Protein AF-A0A0G4EVK7-F1 (afdb_monomer)

pLDDT: mean 74.85, std 22.36, range [30.19, 96.62]

Mean predicted aligned error: 17.68 Å

Foldseek 3Di:
DDDDDDDDDDDDDDDDDDDDDDDDDDDDDDDDDDDDDDDDPPDPPPPQLLPDDPPDPVVNVVSNVVSVVVVVVVVVVVVVVVVVVVVVVVVVVVCVVLQWDPFFPPPDQWAWAQEQNDIDIAGLVLCVPPVRVPDPVSRCVRTRQQVADADPVRGRYDHHDVVVVVVVRVVSVVVVDPPPPDDPPDPPLVPDPVNVD

Nearest PDB structures (foldseek):
  7phi-assembly1_A  TM=7.485E-01  e=8.972E-03  Homo sapiens
  7phl-assembly1_A  TM=7.461E-01  e=1.092E-02  Homo sapiens
  8quc-assembly1_A  TM=6.974E-01  e=6.053E-03  Homo sapiens
  7phh-assembly1_C  TM=7.446E-01  e=1.023E-02  Homo sapiens
  3drz-assembly1_B  TM=7.229E-01  e=2.247E-02  Homo sapiens

Organism: Vitrella brassicaformis (strain CCMP3155) (NCBI:txid1169540)

Radius of gyration: 34.54 Å; Cα contacts (8 Å, |Δi|>4): 126; chains: 1; bounding box: 75×92×76 Å

Structure (mmCIF, N/CA/C/O backbone):
data_AF-A0A0G4EVK7-F1
#
_entry.id   AF-A0A0G4EVK7-F1
#
loop_
_atom_site.group_PDB
_atom_site.id
_atom_site.type_symbol
_atom_site.label_atom_id
_atom_site.label_alt_id
_atom_site.label_comp_id
_atom_site.label_asym_id
_atom_site.label_entity_id
_atom_site.label_seq_id
_atom_site.pdbx_PDB_ins_code
_atom_site.Cartn_x
_atom_site.Cartn_y
_atom_site.Cartn_z
_atom_site.occupancy
_atom_site.B_iso_or_equiv
_atom_site.auth_seq_id
_atom_site.auth_comp_id
_atom_site.auth_asym_id
_atom_site.auth_atom_id
_atom_site.pdbx_PDB_model_num
ATOM 1 N N . MET A 1 1 ? -27.168 -24.425 -23.948 1.00 38.72 1 MET A N 1
ATOM 2 C CA . MET A 1 1 ? -27.135 -25.840 -24.368 1.00 38.72 1 MET A CA 1
ATOM 3 C C . MET A 1 1 ? -25.715 -26.353 -24.177 1.00 38.72 1 MET A C 1
ATOM 5 O O . MET A 1 1 ? -24.851 -25.809 -24.840 1.00 38.72 1 MET A O 1
ATOM 9 N N . PHE A 1 2 ? -25.547 -27.329 -23.266 1.00 36.69 2 PHE A N 1
ATOM 10 C CA . PHE A 1 2 ? -24.441 -28.304 -23.097 1.00 36.69 2 PHE A CA 1
ATOM 11 C C . PHE A 1 2 ? -22.990 -27.759 -22.945 1.00 36.69 2 PHE A C 1
ATOM 13 O O . PHE A 1 2 ? -22.577 -26.884 -23.679 1.00 36.69 2 PHE A O 1
ATOM 20 N N . GLN A 1 3 ? -22.122 -28.220 -22.036 1.00 40.41 3 GLN A N 1
ATOM 21 C CA . GLN A 1 3 ? -22.137 -29.400 -21.167 1.00 40.41 3 GLN A CA 1
ATOM 22 C C . GLN A 1 3 ? -21.080 -29.245 -20.049 1.00 40.41 3 GLN A C 1
ATOM 24 O O . GLN A 1 3 ? -19.969 -28.785 -20.296 1.00 40.41 3 GLN A O 1
ATOM 29 N N . ARG A 1 4 ? -21.440 -29.661 -18.828 1.00 43.22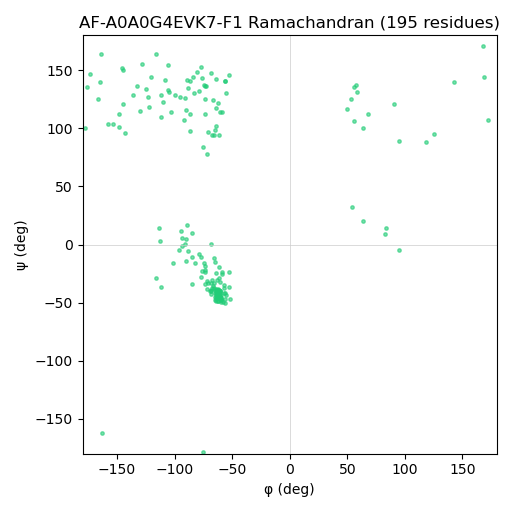 4 ARG A N 1
ATOM 30 C CA . ARG A 1 4 ? -20.545 -29.965 -17.696 1.00 43.22 4 ARG A CA 1
ATOM 31 C C . ARG A 1 4 ? -19.955 -31.375 -17.869 1.00 43.22 4 ARG A C 1
ATOM 33 O O . ARG A 1 4 ? -20.681 -32.257 -18.318 1.00 43.22 4 ARG A O 1
ATOM 40 N N . LEU A 1 5 ? -18.725 -31.605 -17.400 1.00 43.62 5 LEU A N 1
ATOM 41 C CA . LEU A 1 5 ? -18.161 -32.937 -17.102 1.00 43.62 5 LEU A CA 1
ATOM 42 C C . LEU A 1 5 ? -17.163 -32.789 -15.925 1.00 43.62 5 LEU A C 1
ATOM 44 O O . LEU A 1 5 ? -16.212 -32.025 -16.036 1.00 43.62 5 LEU A O 1
ATOM 48 N N . ALA A 1 6 ? -17.564 -33.146 -14.695 1.00 39.97 6 ALA A N 1
ATOM 49 C CA . ALA A 1 6 ? -17.240 -34.383 -13.945 1.00 39.97 6 ALA A CA 1
ATOM 50 C C . ALA A 1 6 ? -15.733 -34.535 -13.619 1.00 39.97 6 ALA A C 1
ATOM 52 O O . ALA A 1 6 ? -14.921 -34.743 -14.508 1.00 39.97 6 ALA A O 1
ATOM 53 N N . MET A 1 7 ? -15.303 -34.221 -12.388 1.00 41.12 7 MET A N 1
ATOM 54 C CA . MET A 1 7 ? -15.068 -35.152 -11.261 1.00 41.12 7 MET A CA 1
ATOM 55 C C . MET A 1 7 ? -14.211 -36.387 -11.584 1.00 41.12 7 MET A C 1
ATOM 57 O O . MET A 1 7 ? -14.678 -37.304 -12.251 1.00 41.12 7 MET A O 1
ATOM 61 N N . MET A 1 8 ? -13.039 -36.483 -10.940 1.00 36.75 8 MET A N 1
ATOM 62 C CA . MET A 1 8 ? -12.494 -37.772 -10.507 1.00 36.75 8 MET A CA 1
ATOM 63 C C . MET A 1 8 ? -11.664 -37.619 -9.223 1.00 36.75 8 MET A C 1
ATOM 65 O O . MET A 1 8 ? -10.612 -36.989 -9.192 1.00 36.75 8 MET A O 1
ATOM 69 N N . VAL A 1 9 ? -12.209 -38.196 -8.153 1.00 37.00 9 VAL A N 1
ATOM 70 C CA . VAL A 1 9 ? -11.566 -38.498 -6.872 1.00 37.00 9 VAL A CA 1
ATOM 71 C C . VAL A 1 9 ? -10.686 -39.734 -7.054 1.00 37.00 9 VAL A C 1
ATOM 73 O O . VAL A 1 9 ? -11.083 -40.683 -7.730 1.00 37.00 9 VAL A O 1
ATOM 76 N N . SER A 1 10 ? -9.528 -39.779 -6.399 1.00 33.94 10 SER A N 1
ATOM 77 C CA . SER A 1 10 ? -8.868 -41.043 -6.061 1.00 33.94 10 SER A CA 1
ATOM 78 C C . SER A 1 10 ? -8.167 -40.926 -4.714 1.00 33.94 10 SER A C 1
ATOM 80 O O . SER A 1 10 ? -7.309 -40.075 -4.504 1.00 33.94 10 SER A O 1
ATOM 82 N N . ALA A 1 11 ? -8.589 -41.797 -3.802 1.00 36.47 11 ALA A N 1
ATOM 83 C CA . ALA A 1 11 ? -7.978 -42.084 -2.517 1.00 36.47 11 ALA A CA 1
ATOM 84 C C . ALA A 1 11 ? -7.263 -43.443 -2.598 1.00 36.47 11 ALA A C 1
ATOM 86 O O . ALA A 1 11 ? -7.707 -44.303 -3.357 1.00 36.47 11 ALA A O 1
ATOM 87 N N . SER A 1 12 ? -6.236 -43.650 -1.762 1.00 32.34 12 SER A N 1
ATOM 88 C CA . SER A 1 12 ? -5.942 -44.895 -1.012 1.00 32.34 12 SER A CA 1
ATOM 89 C C . SER A 1 12 ? -4.444 -45.215 -0.905 1.00 32.34 12 SER A C 1
ATOM 91 O O . SER A 1 12 ? -3.697 -45.118 -1.872 1.00 32.34 12 SER A O 1
ATOM 93 N N . GLY A 1 13 ? -4.056 -45.681 0.289 1.00 31.80 13 GLY A N 1
ATOM 94 C CA . GLY A 1 13 ? -2.759 -46.272 0.639 1.00 31.80 13 GLY A CA 1
ATOM 95 C C . GLY A 1 13 ? -2.135 -45.537 1.831 1.00 31.80 13 GLY A C 1
ATOM 96 O O . GLY A 1 13 ? -1.542 -44.489 1.654 1.00 31.80 13 GLY A O 1
ATOM 97 N N . GLY A 1 14 ? -2.251 -45.937 3.100 1.00 35.06 14 GLY A N 1
ATOM 98 C CA . GLY A 1 14 ? -2.472 -47.261 3.665 1.00 35.06 14 GLY A CA 1
ATOM 99 C C . GLY A 1 14 ? -1.136 -47.902 4.046 1.00 35.06 14 GLY A C 1
ATOM 100 O O . GLY A 1 14 ? -0.578 -48.632 3.242 1.00 35.06 14 GLY A O 1
ATOM 101 N N . SER A 1 15 ? -0.638 -47.684 5.272 1.00 39.03 15 SER A N 1
ATOM 102 C CA . SER A 1 15 ? 0.229 -48.677 5.926 1.00 39.03 15 SER A CA 1
ATOM 103 C C . SER A 1 15 ? 0.257 -48.526 7.449 1.00 39.03 15 SER A C 1
ATOM 105 O O . SER A 1 15 ? 0.888 -47.641 8.021 1.00 39.03 15 SER A O 1
ATOM 107 N N . ARG A 1 16 ? -0.472 -49.436 8.104 1.00 41.84 16 ARG A N 1
ATOM 108 C CA . ARG A 1 16 ? -0.364 -49.782 9.525 1.00 41.84 16 ARG A CA 1
ATOM 109 C C . ARG A 1 16 ? 0.919 -50.587 9.740 1.00 41.84 16 ARG A C 1
ATOM 111 O O . ARG A 1 16 ? 1.110 -51.591 9.057 1.00 41.84 16 ARG A O 1
ATOM 118 N N . ARG A 1 17 ? 1.679 -50.299 10.801 1.00 40.88 17 ARG A N 1
ATOM 119 C CA . ARG A 1 17 ? 2.561 -51.302 11.423 1.00 40.88 17 ARG A CA 1
ATOM 120 C C . ARG A 1 17 ? 2.357 -51.369 12.940 1.00 40.88 17 ARG A C 1
ATOM 122 O O . ARG A 1 17 ? 2.587 -50.413 13.668 1.00 40.88 17 ARG A O 1
ATOM 129 N N . ARG A 1 18 ? 1.863 -52.539 13.356 1.00 35.47 18 ARG A N 1
ATOM 130 C CA . ARG A 1 18 ? 1.752 -53.103 14.716 1.00 35.47 18 ARG A CA 1
ATOM 131 C C . ARG A 1 18 ? 3.160 -53.532 15.197 1.00 35.47 18 ARG A C 1
ATOM 133 O O . ARG A 1 18 ? 3.938 -53.977 14.364 1.00 35.47 18 ARG A O 1
ATOM 140 N N . ARG A 1 19 ? 3.563 -53.249 16.446 1.00 37.72 19 ARG A N 1
ATOM 141 C CA . ARG A 1 19 ? 3.436 -54.039 17.707 1.00 37.72 19 ARG A CA 1
ATOM 142 C C . ARG A 1 19 ? 4.626 -54.975 18.000 1.00 37.72 19 ARG A C 1
ATOM 144 O O . ARG A 1 19 ? 4.810 -55.927 17.258 1.00 37.72 19 ARG A O 1
ATOM 151 N N . SER A 1 20 ? 5.264 -54.759 19.160 1.00 34.19 20 SER A N 1
ATOM 152 C CA . SER A 1 20 ? 5.786 -55.747 20.149 1.00 34.19 20 SER A CA 1
ATOM 153 C C . SER A 1 20 ? 6.603 -54.955 21.195 1.00 34.19 20 SER A C 1
ATOM 155 O O . SER A 1 20 ? 7.547 -54.287 20.795 1.00 34.19 20 SER A O 1
ATOM 157 N N . SER A 1 21 ? 6.203 -54.711 22.451 1.00 36.78 21 SER A N 1
ATOM 158 C CA . SER A 1 21 ? 5.954 -55.575 23.628 1.00 36.78 21 SER A CA 1
ATOM 159 C C . SER A 1 21 ? 7.126 -56.464 24.057 1.00 36.78 21 SER A C 1
ATOM 161 O O . SER A 1 21 ? 7.367 -57.463 23.393 1.00 36.78 21 SER A O 1
ATOM 163 N N . ASP A 1 22 ? 7.768 -56.099 25.175 1.00 34.62 22 ASP A N 1
ATOM 164 C CA . ASP A 1 22 ? 8.290 -56.936 26.283 1.00 34.62 22 ASP A CA 1
ATOM 165 C C . ASP A 1 22 ? 9.194 -56.040 27.167 1.00 34.62 22 ASP A C 1
ATOM 167 O O . ASP A 1 22 ? 9.867 -55.168 26.634 1.00 34.62 22 ASP A O 1
ATOM 171 N N . ARG A 1 23 ? 9.309 -56.124 28.499 1.00 38.97 23 ARG A N 1
ATOM 172 C CA . ARG A 1 23 ? 8.618 -56.819 29.598 1.00 38.97 23 ARG A CA 1
ATOM 173 C C . ARG A 1 23 ? 9.235 -56.287 30.913 1.00 38.97 23 ARG A C 1
ATOM 175 O O . ARG A 1 23 ? 10.436 -56.073 30.937 1.00 38.97 23 ARG A O 1
ATOM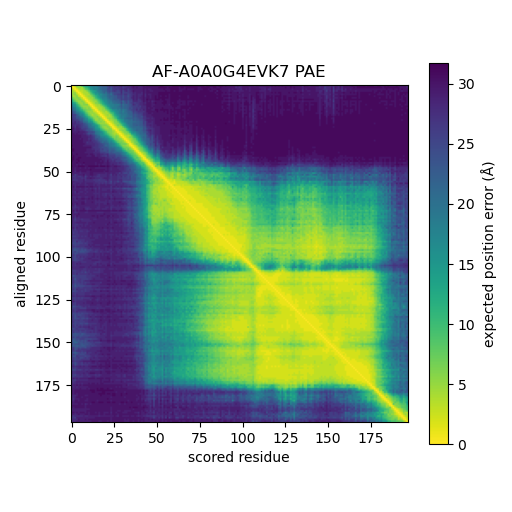 182 N N . GLN A 1 24 ? 8.405 -56.197 31.964 1.00 38.66 24 GLN A N 1
ATOM 183 C CA . GLN A 1 24 ? 8.677 -56.471 33.402 1.00 38.66 24 GLN A CA 1
ATOM 184 C C . GLN A 1 24 ? 9.808 -55.709 34.143 1.00 38.66 24 GLN A C 1
ATOM 186 O O . GLN A 1 24 ? 10.919 -55.607 33.660 1.00 38.66 24 GLN A O 1
ATOM 191 N N . GLY A 1 25 ? 9.640 -55.229 35.381 1.00 30.19 25 GLY A N 1
ATOM 192 C CA . GLY A 1 25 ? 8.570 -55.393 36.374 1.00 30.19 25 GLY A CA 1
ATOM 193 C C . GLY A 1 25 ? 8.998 -54.873 37.767 1.00 30.19 25 GLY A C 1
ATOM 194 O O . GLY A 1 25 ? 10.172 -54.588 37.979 1.00 30.19 25 GLY A O 1
ATOM 195 N N . GLY A 1 26 ? 8.030 -54.796 38.697 1.00 31.06 26 GLY A N 1
ATOM 196 C CA . GLY A 1 26 ? 8.191 -54.555 40.150 1.00 31.06 26 GLY A CA 1
ATOM 197 C C . GLY A 1 26 ? 7.507 -53.262 40.634 1.00 31.06 26 GLY A C 1
ATOM 198 O O . GLY A 1 26 ? 8.067 -52.193 40.446 1.00 31.06 26 GLY A O 1
ATOM 199 N N . SER A 1 27 ? 6.220 -53.256 41.032 1.00 33.25 27 SER A N 1
ATOM 200 C CA . SER A 1 27 ? 5.655 -53.530 42.387 1.00 33.25 27 SER A CA 1
ATOM 201 C C . SER A 1 27 ? 6.294 -52.660 43.492 1.00 33.25 27 SER A C 1
ATOM 203 O O . SER A 1 27 ? 7.503 -52.711 43.644 1.00 33.25 27 SER A O 1
ATOM 205 N N . ALA A 1 28 ? 5.598 -51.884 44.338 1.00 43.66 28 ALA A N 1
ATOM 206 C CA . ALA A 1 28 ? 4.248 -52.012 44.911 1.00 43.66 28 ALA A CA 1
ATOM 207 C C . ALA A 1 28 ? 3.746 -50.634 45.493 1.00 43.66 28 ALA A C 1
ATOM 209 O O . ALA A 1 28 ? 4.267 -49.612 45.054 1.00 43.66 28 ALA A O 1
ATOM 210 N N . PRO A 1 29 ? 2.720 -50.524 46.380 1.00 43.22 29 PRO A N 1
ATOM 211 C CA . PRO A 1 29 ? 1.551 -49.660 46.165 1.00 43.22 29 PRO A CA 1
ATOM 212 C C . PRO A 1 29 ? 1.388 -48.506 47.182 1.00 43.22 29 PRO A C 1
ATOM 214 O O . PRO A 1 29 ? 1.922 -48.534 48.286 1.00 43.22 29 PRO A O 1
ATOM 217 N N . GLY A 1 30 ? 0.557 -47.519 46.848 1.00 31.14 30 GLY A N 1
ATOM 218 C CA . GLY A 1 30 ? 0.097 -46.495 47.788 1.00 31.14 30 GLY A CA 1
ATOM 219 C C . GLY A 1 30 ? -1.254 -45.947 47.348 1.00 31.14 30 GLY A C 1
ATOM 220 O O . GLY A 1 30 ? -1.337 -45.205 46.376 1.00 31.14 30 GLY A O 1
ATOM 221 N N . ALA A 1 31 ? -2.312 -46.382 48.027 1.00 36.75 31 ALA A N 1
ATOM 222 C CA . ALA A 1 31 ? -3.690 -45.967 47.808 1.00 36.75 31 ALA A CA 1
ATOM 223 C C . ALA A 1 31 ? -4.032 -44.716 48.634 1.00 36.75 31 ALA A C 1
ATOM 225 O O . ALA A 1 31 ? -3.740 -44.692 49.825 1.00 36.75 31 ALA A O 1
ATOM 226 N N . ALA A 1 32 ? -4.694 -43.737 48.010 1.00 36.19 32 ALA A N 1
ATOM 227 C CA . ALA A 1 32 ? -5.659 -42.785 48.591 1.00 36.19 32 ALA A CA 1
ATOM 228 C C . ALA A 1 32 ? -6.168 -41.908 47.423 1.00 36.19 32 ALA A C 1
ATOM 230 O O . ALA A 1 32 ? -5.385 -41.203 46.801 1.00 36.19 32 ALA A O 1
ATOM 231 N N . ALA A 1 33 ? -7.347 -42.164 46.854 1.00 34.62 33 ALA A N 1
ATOM 232 C CA . ALA A 1 33 ? -8.664 -41.698 47.304 1.00 34.62 33 ALA A CA 1
ATOM 233 C C . ALA A 1 33 ? -8.877 -40.171 47.172 1.00 34.62 33 ALA A C 1
ATOM 235 O O . ALA A 1 33 ? -8.295 -39.412 47.935 1.00 34.62 33 ALA A O 1
ATOM 236 N N . SER A 1 34 ? -9.800 -39.811 46.255 1.00 35.53 34 SER A N 1
ATOM 237 C CA . SER A 1 34 ? -10.756 -38.671 46.267 1.00 35.53 34 SER A CA 1
ATOM 238 C C . SER A 1 34 ? -10.186 -37.239 46.369 1.00 35.53 34 SER A C 1
ATOM 240 O O . SER A 1 34 ? -9.397 -36.949 47.250 1.00 35.53 34 SER A O 1
ATOM 242 N N . SER A 1 35 ? -10.560 -36.248 45.553 1.00 43.94 35 SER A N 1
ATOM 243 C CA . SER A 1 35 ? -11.900 -35.863 45.081 1.00 43.94 35 SER A CA 1
ATOM 244 C C . SER A 1 35 ? -11.800 -34.916 43.865 1.00 43.94 35 SER A C 1
ATOM 246 O O . SER A 1 35 ? -10.735 -34.339 43.643 1.00 43.94 35 SER A O 1
ATOM 248 N N . PRO A 1 36 ? -12.892 -34.721 43.101 1.00 48.47 36 PRO A N 1
ATOM 249 C CA . PRO A 1 36 ? -13.006 -33.696 42.071 1.00 48.47 36 PRO A CA 1
ATOM 250 C C . PRO A 1 36 ? -13.490 -32.395 42.716 1.00 48.47 36 PRO A C 1
ATOM 252 O O . PRO A 1 36 ? -14.627 -32.341 43.183 1.00 48.47 36 PRO A O 1
ATOM 255 N N . ASP A 1 37 ? -12.644 -31.366 42.762 1.00 34.72 37 ASP A N 1
ATOM 256 C CA . ASP A 1 37 ? -13.097 -30.059 43.228 1.00 34.72 37 ASP A CA 1
ATOM 257 C C . ASP A 1 37 ? -13.603 -29.221 42.057 1.00 34.72 37 ASP A C 1
ATOM 259 O O . ASP A 1 37 ? -12.958 -29.072 41.016 1.00 34.72 37 ASP A O 1
ATOM 263 N N . SER A 1 38 ? -14.827 -28.759 42.245 1.00 46.09 38 SER A N 1
ATOM 264 C CA . SER A 1 38 ? -15.613 -27.965 41.320 1.00 46.09 38 SER A CA 1
ATOM 265 C C . SER A 1 38 ? -15.554 -26.543 41.840 1.00 46.09 38 SER A C 1
ATOM 267 O O . SER A 1 38 ? -16.068 -26.294 42.920 1.00 46.09 38 SER A O 1
ATOM 269 N N . SER A 1 39 ? -14.939 -25.619 41.111 1.00 43.31 39 SER A N 1
ATOM 270 C CA . SER A 1 39 ? -15.005 -24.171 41.360 1.00 43.31 39 SER A CA 1
ATOM 271 C C . SER A 1 39 ? -14.234 -23.489 40.235 1.00 43.31 39 SER A C 1
ATOM 273 O O . SER A 1 39 ? -13.160 -23.938 39.863 1.00 43.31 39 SER A O 1
ATOM 275 N N . GLU A 1 40 ? -14.671 -22.419 39.606 1.00 38.88 40 GLU A N 1
ATOM 276 C CA . GLU A 1 40 ? -15.876 -21.619 39.722 1.00 38.88 40 GLU A CA 1
ATOM 277 C C . GLU A 1 40 ? -15.817 -20.769 38.450 1.00 38.88 40 GLU A C 1
ATOM 279 O O . GLU A 1 40 ? -14.791 -20.151 38.154 1.00 38.88 40 GLU A O 1
ATOM 284 N N . SER A 1 41 ? -16.864 -20.800 37.630 1.00 44.06 41 SER A N 1
ATOM 285 C CA . SER A 1 41 ? -17.009 -19.810 36.569 1.00 44.06 41 SER A CA 1
ATOM 286 C C . SER A 1 41 ? -17.248 -18.479 37.268 1.00 44.06 41 SER A C 1
ATOM 288 O O . SER A 1 41 ? -18.387 -18.181 37.621 1.00 44.06 41 SER A O 1
ATOM 290 N N . VAL A 1 42 ? -16.185 -17.705 37.490 1.00 40.56 42 VAL A N 1
ATOM 291 C CA . VAL A 1 42 ? -16.282 -16.311 37.924 1.00 40.56 42 VAL A CA 1
ATOM 292 C C . VAL A 1 42 ? -17.019 -15.566 36.817 1.00 40.56 42 VAL A C 1
ATOM 294 O O . VAL A 1 42 ? -16.441 -15.162 35.809 1.00 40.56 42 VAL A O 1
ATOM 297 N N . ALA A 1 43 ? -18.336 -15.455 36.976 1.00 50.06 43 ALA A N 1
ATOM 298 C CA . ALA A 1 43 ? -19.120 -14.485 36.242 1.00 50.06 43 ALA A CA 1
ATOM 299 C C . ALA A 1 43 ? -18.508 -13.105 36.527 1.00 50.06 43 ALA A C 1
ATOM 301 O O . ALA A 1 43 ? -18.119 -12.848 37.672 1.00 50.06 43 ALA A O 1
ATOM 302 N N . PRO A 1 44 ? -18.407 -12.203 35.540 1.00 40.91 44 PRO A N 1
ATOM 303 C CA . PRO A 1 44 ? -18.046 -10.830 35.830 1.00 40.91 44 PRO A CA 1
ATOM 304 C C . PRO A 1 44 ? -19.176 -10.240 36.678 1.00 40.91 44 PRO A C 1
ATOM 306 O O . PRO A 1 44 ? -20.229 -9.871 36.162 1.00 40.91 44 PRO A O 1
ATOM 309 N N . CYS A 1 45 ? -18.989 -10.197 37.996 1.00 44.59 45 CYS A N 1
ATOM 310 C CA . CYS A 1 45 ? -19.807 -9.383 38.880 1.00 44.59 45 CYS A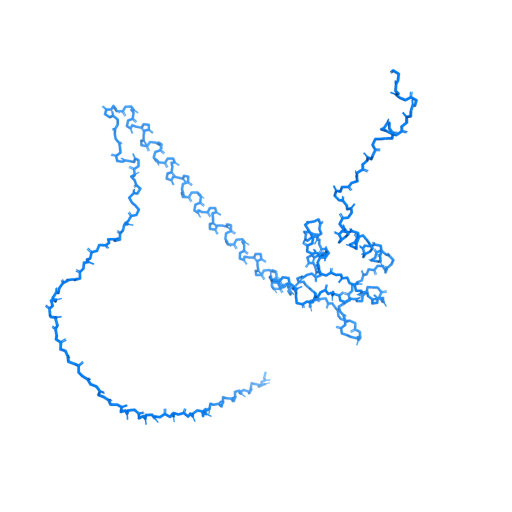 CA 1
ATOM 311 C C . CYS A 1 45 ? -19.412 -7.927 38.638 1.00 44.59 45 CYS A C 1
ATOM 313 O O . CYS A 1 45 ? -18.647 -7.352 39.408 1.00 44.59 45 CYS A O 1
ATOM 315 N N . GLU A 1 46 ? -19.892 -7.335 37.545 1.00 53.56 46 GLU A N 1
ATOM 316 C CA . GLU A 1 46 ? -19.978 -5.882 37.480 1.00 53.56 46 GLU A CA 1
ATOM 317 C C . GLU A 1 46 ? -21.153 -5.477 38.379 1.00 53.56 46 GLU A C 1
ATOM 319 O O . GLU A 1 46 ? -22.294 -5.835 38.072 1.00 53.56 46 GLU A O 1
ATOM 324 N N . PRO A 1 47 ? -20.924 -4.804 39.521 1.00 55.09 47 PRO A N 1
ATOM 325 C CA . PRO A 1 47 ? -22.027 -4.298 40.322 1.00 55.09 47 PRO A CA 1
ATOM 326 C C . PRO A 1 47 ? -22.821 -3.305 39.466 1.00 55.09 47 PRO A C 1
ATOM 328 O O . PRO A 1 47 ? -22.306 -2.260 39.068 1.00 55.09 47 PRO A O 1
ATOM 331 N N . GLN A 1 48 ? -24.071 -3.648 39.148 1.00 64.75 48 GLN A N 1
ATOM 332 C CA . GLN A 1 48 ? -24.975 -2.758 38.429 1.00 64.75 48 GLN A CA 1
ATOM 333 C C . GLN A 1 48 ? -25.226 -1.538 39.316 1.00 64.75 48 GLN A C 1
ATOM 335 O O . GLN A 1 48 ? -25.790 -1.662 40.400 1.00 64.75 48 GLN A O 1
ATOM 340 N N . LEU A 1 49 ? -24.825 -0.351 38.858 1.00 63.31 49 LEU A N 1
ATOM 341 C CA . LEU A 1 49 ? -25.009 0.915 39.585 1.00 63.31 49 LEU A CA 1
ATOM 342 C C . LEU A 1 49 ? -26.467 1.146 40.019 1.00 63.31 49 LEU A C 1
ATOM 344 O O . LEU A 1 49 ? -26.716 1.820 41.011 1.00 63.31 49 LEU A O 1
ATOM 348 N N . GLN A 1 50 ? -27.411 0.513 39.318 1.00 65.81 50 GLN A N 1
ATOM 349 C CA . GLN A 1 50 ? -28.840 0.498 39.622 1.00 65.81 50 GLN A CA 1
ATOM 350 C C . GLN A 1 50 ? -29.194 -0.127 40.988 1.00 65.81 50 GLN A C 1
ATOM 352 O O . GLN A 1 50 ? -30.290 0.110 41.487 1.00 65.81 50 GLN A O 1
ATOM 357 N N . SER A 1 51 ? -28.311 -0.937 41.589 1.00 74.38 51 SER A N 1
ATOM 358 C CA . SER A 1 51 ? -28.544 -1.581 42.892 1.00 74.38 51 SER A CA 1
ATOM 359 C C . SER A 1 51 ? -27.947 -0.819 44.076 1.00 74.38 51 SER A C 1
ATOM 361 O O . SER A 1 51 ? -28.086 -1.262 45.216 1.00 74.38 51 SER A O 1
ATOM 363 N N . LEU A 1 52 ? -27.220 0.270 43.825 1.00 78.50 52 LEU A N 1
ATOM 364 C CA . LEU A 1 52 ? -26.612 1.090 44.866 1.00 78.50 52 LEU A CA 1
ATOM 365 C C . LEU A 1 52 ? -27.609 2.175 45.296 1.00 78.50 52 LEU A C 1
ATOM 367 O O . LEU A 1 52 ? -28.323 2.726 44.466 1.00 78.50 52 LEU A O 1
ATOM 371 N N . THR A 1 53 ? -27.652 2.477 46.594 1.00 79.94 53 THR A N 1
ATOM 372 C CA . THR A 1 53 ? -28.476 3.557 47.162 1.00 79.94 53 THR A CA 1
ATOM 373 C C . THR A 1 53 ? -27.620 4.379 48.119 1.00 79.94 53 THR A C 1
ATOM 375 O O . THR A 1 53 ? -26.892 3.800 48.930 1.00 79.94 53 THR A O 1
ATOM 378 N N . CYS A 1 54 ? -27.705 5.704 48.081 1.00 80.31 54 CYS A N 1
ATOM 379 C CA . CYS A 1 54 ? -27.037 6.591 49.032 1.00 80.31 54 CYS A CA 1
ATOM 380 C C . CYS A 1 54 ? -27.887 6.877 50.285 1.00 80.31 54 CYS A C 1
ATOM 382 O O . CYS A 1 54 ? -27.394 7.500 51.226 1.00 80.31 54 CYS A O 1
ATOM 384 N N . GLY A 1 55 ? -29.141 6.404 50.318 1.00 78.19 55 GLY A N 1
ATOM 385 C CA . GLY A 1 55 ? -30.058 6.564 51.452 1.00 78.19 55 GLY A CA 1
ATOM 386 C C . GLY A 1 55 ? -30.795 7.908 51.483 1.00 78.19 55 GLY A C 1
ATOM 387 O O . GLY A 1 55 ? -31.468 8.209 52.467 1.00 78.19 55 GLY A O 1
ATOM 388 N N . SER A 1 56 ? -30.680 8.707 50.419 1.00 84.06 56 SER A N 1
ATOM 389 C CA . SER A 1 56 ? -31.406 9.959 50.192 1.00 84.06 56 SER A CA 1
ATOM 390 C C . SER A 1 56 ? -32.130 9.878 48.848 1.00 84.06 56 SER A C 1
ATOM 392 O O . SER A 1 56 ? -31.522 9.496 47.853 1.00 84.06 56 SER A O 1
ATOM 394 N N . GLU A 1 57 ? -33.408 10.267 48.815 1.00 86.12 57 GLU A N 1
ATOM 395 C CA . GLU A 1 57 ? -34.256 10.189 47.615 1.00 86.12 57 GLU A CA 1
ATOM 396 C C . GLU A 1 57 ? -33.658 10.950 46.420 1.00 86.12 57 GLU A C 1
ATOM 398 O O . GLU A 1 57 ? -33.484 10.365 45.352 1.00 86.12 57 GLU A O 1
ATOM 403 N N . GLU A 1 58 ? -33.253 12.214 46.599 1.00 86.75 58 GLU A N 1
ATOM 404 C CA . GLU A 1 58 ? -32.567 12.981 45.551 1.00 86.75 58 GLU A CA 1
ATOM 405 C C . GLU A 1 58 ? -31.290 12.298 45.039 1.00 86.75 58 GLU A C 1
ATOM 407 O O . GLU A 1 58 ? -31.025 12.300 43.837 1.00 86.75 58 GLU A O 1
ATOM 412 N N . GLY A 1 59 ? -30.480 11.720 45.928 1.00 82.94 59 GLY A N 1
ATOM 413 C CA . GLY A 1 59 ? -29.227 11.083 45.526 1.00 82.94 59 GLY A CA 1
ATOM 414 C C . GLY A 1 59 ? -29.439 9.744 44.811 1.00 82.94 59 GLY A C 1
ATOM 415 O O . GLY A 1 59 ? -28.712 9.443 43.864 1.00 82.94 59 GLY A O 1
ATOM 416 N N . ASP A 1 60 ? -30.462 8.982 45.200 1.00 87.06 60 ASP A N 1
ATOM 417 C CA . ASP A 1 60 ? -30.853 7.733 44.539 1.00 87.06 60 ASP A CA 1
ATOM 418 C C . ASP A 1 60 ? -31.423 7.995 43.131 1.00 87.06 60 ASP A C 1
ATOM 420 O O . ASP A 1 60 ? -31.184 7.213 42.207 1.00 87.06 60 ASP A O 1
ATOM 424 N N . LEU A 1 61 ? -32.114 9.126 42.928 1.00 86.44 61 LEU A N 1
ATOM 425 C CA . LEU A 1 61 ? -32.573 9.567 41.605 1.00 86.44 61 LEU A CA 1
ATOM 426 C C . LEU A 1 61 ? -31.402 9.881 40.664 1.00 86.44 61 LEU A C 1
ATOM 428 O O . LEU A 1 61 ? -31.373 9.376 39.541 1.00 86.44 61 LEU A O 1
ATOM 432 N N . VAL A 1 62 ? -30.417 10.655 41.129 1.00 88.56 62 VAL A N 1
ATOM 433 C CA . VAL A 1 62 ? -29.216 10.987 40.338 1.00 88.56 62 VAL A CA 1
ATOM 434 C C . VAL A 1 62 ? -28.405 9.732 40.016 1.00 88.56 62 VAL A C 1
ATOM 436 O O . VAL A 1 62 ? -27.908 9.575 38.903 1.00 88.56 62 VAL A O 1
ATOM 439 N N . LEU A 1 63 ? -28.292 8.803 40.967 1.00 88.06 63 LEU A N 1
ATOM 440 C CA . LEU A 1 63 ? -27.586 7.540 40.768 1.00 88.06 63 LEU A CA 1
ATOM 441 C C . LEU A 1 63 ? -28.275 6.652 39.723 1.00 88.06 63 LEU A C 1
ATOM 443 O O . LEU A 1 63 ? -27.603 6.053 38.883 1.00 88.06 63 LEU A O 1
ATOM 447 N N . LYS A 1 64 ? -29.611 6.618 39.725 1.00 87.25 64 LYS A N 1
ATOM 448 C CA . LYS A 1 64 ? -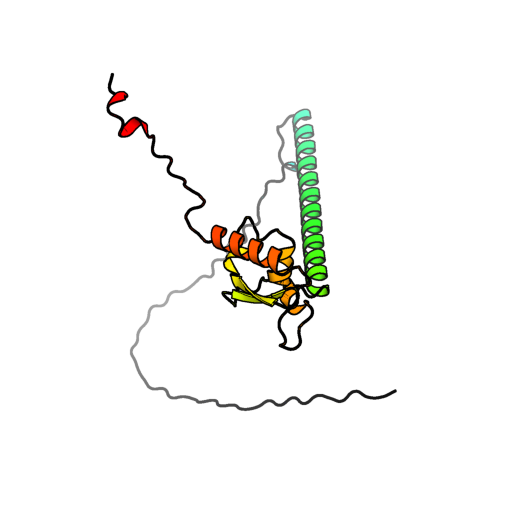30.406 5.919 38.709 1.00 87.25 64 LYS A CA 1
ATOM 449 C C . LYS A 1 64 ? -30.247 6.543 37.321 1.00 87.25 64 LYS A C 1
ATOM 451 O O . LYS A 1 64 ? -30.123 5.809 36.343 1.00 87.25 64 LYS A O 1
ATOM 456 N N . GLU A 1 65 ? -30.229 7.871 37.229 1.00 89.25 65 GLU A N 1
ATOM 457 C CA . GLU A 1 65 ? -29.990 8.592 35.973 1.00 89.25 65 GLU A CA 1
ATOM 458 C C . GLU A 1 65 ? -28.575 8.331 35.434 1.00 89.25 65 GLU A C 1
ATOM 460 O O . GLU A 1 65 ? -28.409 7.994 34.262 1.00 89.25 65 GLU A O 1
ATOM 465 N N . ALA A 1 66 ? -27.558 8.390 36.298 1.00 90.06 66 ALA A N 1
ATOM 466 C CA . ALA A 1 66 ? -26.178 8.085 35.933 1.00 90.06 66 ALA A CA 1
ATOM 467 C C . ALA A 1 66 ? -26.006 6.627 35.473 1.00 90.06 66 ALA A C 1
ATOM 469 O O . ALA A 1 66 ? -25.303 6.372 34.495 1.00 90.06 66 ALA A O 1
ATOM 470 N N . ALA A 1 67 ? -26.670 5.678 36.142 1.00 88.81 67 ALA A N 1
ATOM 471 C CA . ALA A 1 67 ? -26.675 4.277 35.734 1.00 88.81 67 ALA A CA 1
ATOM 472 C C . ALA A 1 67 ? -27.295 4.098 34.338 1.00 88.81 67 ALA A C 1
ATOM 474 O O . ALA A 1 67 ? -26.685 3.452 33.490 1.00 88.81 67 ALA A O 1
ATOM 475 N N . GLY A 1 68 ? -28.443 4.735 34.076 1.00 90.31 68 GLY A N 1
ATOM 476 C CA . GLY A 1 68 ? -29.077 4.724 32.754 1.00 90.31 68 GLY A CA 1
ATOM 477 C C . GLY A 1 68 ? -28.181 5.320 31.666 1.00 90.31 68 GLY A C 1
ATOM 478 O O . GLY A 1 68 ? -28.005 4.717 30.616 1.00 90.31 68 GLY A O 1
ATOM 479 N N . CYS A 1 69 ? -27.521 6.444 31.952 1.00 91.19 69 CYS A N 1
ATOM 480 C CA . CYS A 1 69 ? -26.589 7.080 31.020 1.00 91.19 69 CYS A CA 1
ATOM 481 C C . CYS A 1 69 ? -25.381 6.183 30.674 1.00 91.19 69 CYS A C 1
ATOM 483 O O . CYS A 1 69 ? -24.947 6.131 29.522 1.00 91.19 69 CYS A O 1
ATOM 485 N N . ILE A 1 70 ? -24.839 5.445 31.650 1.00 93.88 70 ILE A N 1
ATOM 486 C CA . ILE A 1 70 ? -23.739 4.493 31.418 1.00 93.88 70 ILE A CA 1
ATOM 487 C C . ILE A 1 70 ? -24.208 3.296 30.587 1.00 93.88 70 ILE A C 1
ATOM 489 O O . ILE A 1 70 ? -23.469 2.840 29.709 1.00 93.88 70 ILE A O 1
ATOM 493 N N . ASP A 1 71 ? -25.416 2.796 30.842 1.00 93.06 71 ASP A N 1
ATOM 494 C CA . ASP A 1 71 ? -26.010 1.718 30.052 1.00 93.06 71 ASP A CA 1
ATOM 495 C C . ASP A 1 71 ? -26.243 2.171 28.598 1.00 93.06 71 ASP A C 1
ATOM 497 O O . ASP A 1 71 ? -25.839 1.471 27.667 1.00 93.06 71 ASP A O 1
ATOM 501 N N . ASP A 1 72 ? -26.758 3.385 28.387 1.00 94.12 72 ASP A N 1
ATOM 502 C CA . ASP A 1 72 ? -26.925 3.979 27.055 1.00 94.12 72 ASP A CA 1
ATOM 503 C C . ASP A 1 72 ? -25.578 4.136 26.328 1.00 94.12 72 ASP A C 1
ATOM 505 O O . ASP A 1 72 ? -25.445 3.768 25.158 1.00 94.12 72 ASP A O 1
ATOM 509 N N . LEU A 1 73 ? -24.539 4.626 27.019 1.00 94.50 73 LEU A N 1
ATOM 510 C CA . LEU A 1 73 ? -23.187 4.733 26.460 1.00 94.50 73 LEU A CA 1
ATOM 511 C C . LEU A 1 73 ? -22.631 3.363 26.060 1.00 94.50 73 LEU A C 1
ATOM 513 O O . LEU A 1 73 ? -21.988 3.237 25.015 1.00 94.50 73 LEU A O 1
ATOM 517 N N . ARG A 1 74 ? -22.885 2.330 26.870 1.00 94.81 74 ARG A N 1
ATOM 518 C CA . ARG A 1 74 ? -22.461 0.955 26.590 1.00 94.81 74 ARG A CA 1
ATOM 519 C C . ARG A 1 74 ? -23.134 0.421 25.327 1.00 94.81 74 ARG A C 1
ATOM 521 O O . ARG A 1 74 ? -22.450 -0.172 24.494 1.00 94.81 74 ARG A O 1
ATOM 528 N N . GLU A 1 75 ? -24.435 0.634 25.161 1.00 95.44 75 GLU A N 1
ATOM 529 C CA . GLU A 1 75 ? -25.159 0.194 23.962 1.00 95.44 75 GLU A CA 1
ATOM 530 C C . GLU A 1 75 ? -24.742 0.974 22.707 1.00 95.44 75 GLU A C 1
ATOM 532 O O . GLU A 1 75 ? -24.535 0.376 21.646 1.00 95.44 75 GLU A O 1
ATOM 537 N N . MET A 1 76 ? -24.505 2.285 22.825 1.00 95.12 76 MET A N 1
ATOM 538 C CA . MET A 1 76 ? -23.940 3.082 21.731 1.00 95.12 76 MET A CA 1
ATOM 539 C C . MET A 1 76 ? -22.544 2.590 21.331 1.00 95.12 76 MET A C 1
ATOM 541 O O . MET A 1 76 ? -22.270 2.425 20.144 1.00 95.12 76 MET A O 1
ATOM 545 N N . ALA A 1 77 ? -21.673 2.299 22.302 1.00 95.56 77 ALA A N 1
ATOM 546 C CA . ALA A 1 77 ? -20.331 1.787 22.036 1.00 95.56 77 ALA A CA 1
ATOM 547 C C . ALA A 1 77 ? -20.363 0.414 21.347 1.00 95.56 77 ALA A C 1
ATOM 549 O O . ALA A 1 77 ? -19.625 0.200 20.387 1.00 95.56 77 ALA A O 1
ATOM 550 N N . LYS A 1 78 ? -21.245 -0.497 21.783 1.00 96.00 78 LYS A N 1
ATOM 551 C CA . LYS A 1 78 ? -21.449 -1.798 21.122 1.00 96.00 78 LYS A CA 1
ATOM 552 C C . LYS A 1 78 ? -21.908 -1.632 19.677 1.00 96.00 78 LYS A C 1
ATOM 554 O O . LYS A 1 78 ? -21.378 -2.297 18.792 1.00 96.00 78 LYS A O 1
ATOM 559 N N . THR A 1 79 ? -22.867 -0.738 19.444 1.00 95.56 79 THR A N 1
ATOM 560 C CA . THR A 1 79 ? -23.391 -0.464 18.100 1.00 95.56 79 THR A CA 1
ATOM 561 C C . THR A 1 79 ? -22.291 0.094 17.199 1.00 95.56 79 THR A C 1
ATOM 563 O O . THR A 1 79 ? -22.051 -0.449 16.126 1.00 95.56 79 THR A O 1
ATOM 566 N N . ALA A 1 80 ? -21.541 1.093 17.674 1.00 95.00 80 ALA A N 1
ATOM 567 C CA . ALA A 1 80 ? -20.428 1.677 16.931 1.00 95.00 80 ALA A CA 1
ATOM 568 C C . ALA A 1 80 ? -19.323 0.652 16.621 1.00 95.00 80 ALA A C 1
ATOM 570 O O . ALA A 1 80 ? -18.793 0.637 15.513 1.00 95.00 80 ALA A O 1
ATOM 571 N N . MET A 1 81 ? -18.989 -0.236 17.566 1.00 94.50 81 MET A N 1
ATOM 572 C CA . MET A 1 81 ? -18.035 -1.324 17.316 1.00 94.50 81 MET A CA 1
ATOM 573 C C . MET A 1 81 ? -18.541 -2.281 16.231 1.00 94.50 81 MET A C 1
ATOM 575 O O . MET A 1 81 ? -17.783 -2.607 15.321 1.00 94.50 81 MET A O 1
ATOM 579 N N . GLY A 1 82 ? -19.819 -2.669 16.277 1.00 94.69 82 GLY A N 1
ATOM 580 C CA . GLY A 1 82 ? -20.427 -3.514 15.247 1.00 94.69 82 GLY A CA 1
ATOM 581 C C . GLY A 1 82 ? -20.414 -2.863 13.860 1.00 94.69 82 GLY A C 1
ATOM 582 O O . GLY A 1 82 ? -20.057 -3.509 12.877 1.00 94.69 82 GLY A O 1
ATOM 583 N N . GLU A 1 83 ? -20.725 -1.569 13.774 1.00 95.06 83 GLU A N 1
ATOM 584 C CA . GLU A 1 83 ? -20.657 -0.805 12.521 1.00 95.06 83 GLU A CA 1
ATOM 585 C C . GLU A 1 83 ? -19.220 -0.701 11.982 1.00 95.06 83 GLU A C 1
ATOM 587 O O . GLU A 1 83 ? -18.991 -0.865 10.782 1.00 95.06 83 GLU A O 1
ATOM 592 N N . MET A 1 84 ? -18.231 -0.473 12.855 1.00 95.56 84 MET A N 1
ATOM 593 C CA . MET A 1 84 ? -16.814 -0.438 12.474 1.00 95.56 84 MET A CA 1
ATOM 594 C C . MET A 1 84 ? -16.325 -1.790 11.946 1.00 95.56 84 MET A C 1
ATOM 596 O O . MET A 1 84 ? -15.571 -1.835 10.971 1.00 95.56 84 MET A O 1
ATOM 600 N N . GLU A 1 85 ? -16.745 -2.888 12.574 1.00 95.38 85 GLU A N 1
ATOM 601 C CA . GLU A 1 85 ? -16.435 -4.242 12.115 1.00 95.38 85 GLU A CA 1
ATOM 602 C C . GLU A 1 85 ? -17.063 -4.512 10.747 1.00 95.38 85 GLU A C 1
ATOM 604 O O . GLU A 1 85 ? -16.356 -4.940 9.830 1.00 95.38 85 GLU A O 1
ATOM 609 N N . GLN A 1 86 ? -18.343 -4.173 10.574 1.00 96.62 86 GLN A N 1
ATOM 610 C CA . GLN A 1 86 ? -19.059 -4.336 9.311 1.00 96.62 86 GLN A CA 1
ATOM 611 C C . GLN A 1 86 ? -18.400 -3.545 8.174 1.00 96.62 86 GLN A C 1
ATOM 613 O O . GLN A 1 86 ? -18.138 -4.098 7.104 1.00 96.62 86 GLN A O 1
ATOM 618 N N . LEU A 1 87 ? -18.067 -2.273 8.408 1.00 95.38 87 LEU A N 1
ATOM 619 C CA . LEU A 1 87 ? -17.357 -1.450 7.428 1.00 95.38 87 LEU A CA 1
ATOM 620 C C . LEU A 1 87 ? -15.967 -2.027 7.121 1.00 95.38 87 LEU A C 1
ATOM 622 O O . LEU A 1 87 ? -15.525 -2.042 5.971 1.00 95.38 87 LEU A O 1
ATOM 626 N N . GLY A 1 88 ? -15.272 -2.537 8.139 1.00 94.81 88 GLY A N 1
ATOM 627 C CA . GLY A 1 88 ? -13.983 -3.201 7.975 1.00 94.81 88 GLY A CA 1
ATOM 628 C C . GLY A 1 88 ? -14.068 -4.450 7.093 1.00 94.81 88 GLY A C 1
ATOM 629 O O . GLY A 1 88 ? -13.174 -4.694 6.280 1.00 94.81 88 GLY A O 1
ATOM 630 N N . GLU A 1 89 ? -15.131 -5.241 7.224 1.00 95.38 89 GLU A N 1
ATOM 631 C CA . GLU A 1 89 ? -15.398 -6.387 6.353 1.00 95.38 89 GLU A CA 1
ATOM 632 C C . GLU A 1 89 ? -15.751 -5.964 4.930 1.00 95.38 89 GLU A C 1
ATOM 634 O O . GLU A 1 89 ? -15.213 -6.536 3.982 1.00 95.38 89 GLU A O 1
ATOM 639 N N . GLU A 1 90 ? -16.583 -4.937 4.768 1.00 95.81 90 GLU A N 1
ATOM 640 C CA . GLU A 1 90 ? -16.944 -4.392 3.460 1.00 95.81 90 GLU A CA 1
ATOM 641 C C . GLU A 1 90 ? -15.708 -3.896 2.698 1.00 95.81 90 GLU A C 1
ATOM 643 O O . GLU A 1 90 ? -15.497 -4.269 1.542 1.00 95.81 90 GLU A O 1
ATOM 648 N N . ILE A 1 91 ? -14.826 -3.139 3.361 1.00 93.25 91 ILE A N 1
ATOM 649 C CA . ILE A 1 91 ? -13.568 -2.674 2.765 1.00 93.25 91 ILE A CA 1
ATOM 650 C C . ILE A 1 91 ? -12.709 -3.865 2.337 1.00 93.25 91 ILE A C 1
ATOM 652 O O . ILE A 1 91 ? -12.200 -3.872 1.217 1.00 93.25 91 ILE A O 1
ATOM 656 N N . LYS A 1 92 ? -12.560 -4.894 3.183 1.00 93.19 92 LYS A N 1
ATOM 657 C CA . LYS A 1 92 ? -11.794 -6.105 2.832 1.00 93.19 92 LYS A CA 1
ATOM 658 C C . LYS A 1 92 ? -12.394 -6.819 1.622 1.00 93.19 92 LYS A C 1
ATOM 660 O O . LYS A 1 92 ? -11.649 -7.262 0.749 1.00 93.19 92 LYS A O 1
ATOM 665 N N . GLN A 1 93 ? -13.720 -6.921 1.557 1.00 94.31 93 GLN A N 1
ATOM 666 C CA . GLN A 1 93 ? -14.418 -7.544 0.435 1.00 94.31 93 GLN A CA 1
ATOM 667 C C . GLN A 1 93 ? -14.205 -6.757 -0.858 1.00 94.31 93 GLN A C 1
ATOM 669 O O . GLN A 1 93 ? -13.811 -7.349 -1.861 1.00 94.31 93 GLN A O 1
ATOM 674 N N . LEU A 1 94 ? -14.379 -5.433 -0.833 1.00 92.44 94 LEU A N 1
ATOM 675 C CA . LEU A 1 94 ? -14.116 -4.566 -1.984 1.00 92.44 94 LEU A CA 1
ATOM 676 C C . LEU A 1 94 ? -12.656 -4.644 -2.430 1.00 92.44 94 LEU A C 1
ATOM 678 O O . LEU A 1 94 ? -12.370 -4.678 -3.626 1.00 92.44 94 LEU A O 1
ATOM 682 N N . PHE A 1 95 ? -11.726 -4.704 -1.482 1.00 92.81 95 PHE A N 1
ATOM 683 C CA . PHE A 1 95 ? -10.302 -4.812 -1.765 1.00 92.81 95 PHE A CA 1
ATOM 684 C C . PHE A 1 95 ? -9.978 -6.080 -2.563 1.00 92.81 95 PHE A C 1
ATOM 686 O O . PHE A 1 95 ? -9.340 -6.011 -3.613 1.00 92.81 95 PHE A O 1
ATOM 693 N N . VAL A 1 96 ? -10.483 -7.229 -2.103 1.00 92.75 96 VAL A N 1
ATOM 694 C CA . VAL A 1 96 ? -10.290 -8.525 -2.770 1.00 92.75 96 VAL A CA 1
ATOM 695 C C . VAL A 1 96 ? -11.056 -8.598 -4.091 1.00 92.75 96 VAL A C 1
ATOM 697 O O . VAL A 1 96 ? -10.518 -9.091 -5.080 1.00 92.75 96 VAL A O 1
ATOM 700 N N . ALA A 1 97 ? -12.280 -8.065 -4.146 1.00 92.44 97 ALA A N 1
ATOM 701 C CA . ALA A 1 97 ? -13.090 -8.031 -5.365 1.00 92.44 97 ALA A CA 1
ATOM 702 C C . ALA A 1 97 ? -12.408 -7.248 -6.500 1.00 92.44 97 ALA A C 1
ATOM 704 O O . ALA A 1 97 ? -12.538 -7.617 -7.664 1.00 92.44 97 ALA A O 1
ATOM 705 N N . ASN A 1 98 ? -11.632 -6.215 -6.159 1.00 90.75 98 ASN A N 1
ATOM 706 C CA . ASN A 1 98 ? -10.839 -5.432 -7.110 1.00 90.75 98 ASN A CA 1
ATOM 707 C C . ASN A 1 98 ? -9.459 -6.047 -7.426 1.00 90.75 98 ASN A C 1
ATOM 709 O O . ASN A 1 98 ? -8.629 -5.402 -8.063 1.00 90.75 98 ASN A O 1
ATOM 713 N N . GLY A 1 99 ? -9.191 -7.284 -6.996 1.00 87.38 99 GLY A N 1
ATOM 714 C CA . GLY A 1 99 ? -7.938 -7.990 -7.277 1.00 87.38 99 GLY A CA 1
ATOM 715 C C . GLY A 1 99 ? -6.791 -7.661 -6.318 1.00 87.38 99 GLY A C 1
ATOM 716 O O . GLY A 1 99 ? -5.640 -7.976 -6.616 1.00 87.38 99 GLY A O 1
ATOM 717 N N . GLY A 1 100 ? -7.088 -7.032 -5.180 1.00 89.25 100 GLY A N 1
ATOM 718 C CA . GLY A 1 100 ? -6.116 -6.746 -4.131 1.00 89.25 100 GLY A CA 1
ATOM 719 C C . GLY A 1 100 ? -5.904 -7.929 -3.185 1.00 89.25 100 GLY A C 1
ATOM 720 O O . GLY A 1 100 ? -6.837 -8.645 -2.828 1.00 89.25 100 GLY A O 1
ATOM 721 N N . SER A 1 101 ? -4.674 -8.113 -2.714 1.00 88.19 101 SER A N 1
ATOM 722 C CA . SER A 1 101 ? -4.331 -9.057 -1.645 1.00 88.19 101 SER A CA 1
ATOM 723 C C . SER A 1 101 ? -4.294 -8.361 -0.287 1.00 88.19 101 SER A C 1
ATOM 725 O O . SER A 1 101 ? -3.554 -7.397 -0.112 1.00 88.19 101 SER A O 1
ATOM 727 N N . LEU A 1 102 ? -5.022 -8.869 0.713 1.00 84.06 102 LEU A N 1
ATOM 728 C CA . LEU A 1 102 ? -5.042 -8.282 2.064 1.00 84.06 102 LEU A CA 1
ATOM 729 C C . LEU A 1 102 ? -3.669 -8.285 2.748 1.00 84.06 102 LEU A C 1
ATOM 731 O O . LEU A 1 102 ? -3.388 -7.412 3.566 1.00 84.06 102 LEU A O 1
ATOM 735 N N . GLN A 1 103 ? -2.809 -9.247 2.409 1.00 80.19 103 GLN A N 1
ATOM 736 C CA . GLN A 1 103 ? -1.420 -9.232 2.847 1.00 80.19 103 GLN A CA 1
ATOM 737 C C . GLN A 1 103 ? -0.529 -8.700 1.723 1.00 80.19 103 GLN A C 1
ATOM 739 O O . GLN A 1 103 ? -0.613 -9.208 0.598 1.00 80.19 103 GLN A O 1
ATOM 744 N N . PRO A 1 104 ? 0.325 -7.700 2.008 1.00 70.69 104 PRO A N 1
ATOM 745 C CA . PRO A 1 104 ? 1.294 -7.231 1.034 1.00 70.69 104 PRO A CA 1
ATOM 746 C C . PRO A 1 104 ? 2.277 -8.362 0.727 1.00 70.69 104 PRO A C 1
ATOM 748 O O . PRO A 1 104 ? 2.662 -9.122 1.623 1.00 70.69 104 PRO A O 1
ATOM 751 N N . ARG A 1 105 ? 2.696 -8.484 -0.536 1.00 67.56 105 ARG A N 1
ATOM 752 C CA . ARG A 1 105 ? 3.734 -9.452 -0.913 1.00 67.56 105 ARG A CA 1
ATOM 753 C C . ARG A 1 1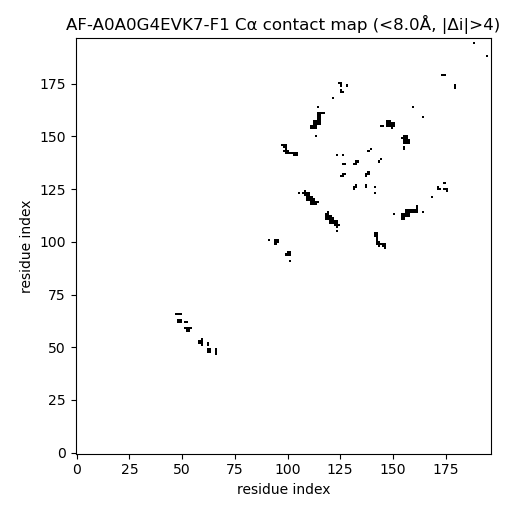05 ? 5.050 -9.082 -0.231 1.00 67.56 105 ARG A C 1
ATOM 755 O O . ARG A 1 105 ? 5.756 -8.192 -0.681 1.00 67.56 105 ARG A O 1
ATOM 762 N N . GLN A 1 106 ? 5.379 -9.790 0.845 1.00 64.38 106 GLN A N 1
ATOM 763 C CA . GLN A 1 106 ? 6.670 -9.683 1.539 1.00 64.38 106 GLN A CA 1
ATOM 764 C C . GLN A 1 106 ? 7.690 -10.724 1.052 1.00 64.38 106 GLN A C 1
ATOM 766 O O . GLN A 1 106 ? 8.806 -10.784 1.551 1.00 64.38 106 GLN A O 1
ATOM 771 N N . THR A 1 107 ? 7.302 -11.591 0.114 1.00 59.72 107 THR A N 1
ATOM 772 C CA . THR A 1 107 ? 8.092 -12.771 -0.271 1.00 59.72 107 THR A CA 1
ATOM 773 C C . THR A 1 107 ? 9.294 -12.431 -1.152 1.00 59.72 107 THR A C 1
ATOM 775 O O . THR A 1 107 ? 10.251 -13.199 -1.198 1.00 59.72 107 THR A O 1
ATOM 778 N N . GLU A 1 108 ? 9.258 -11.295 -1.848 1.00 67.56 108 GLU A N 1
ATOM 779 C CA . GLU A 1 108 ? 10.337 -10.838 -2.721 1.00 67.56 108 GLU A CA 1
ATOM 780 C C . GLU A 1 108 ? 10.987 -9.588 -2.130 1.00 67.56 108 GLU A C 1
ATOM 782 O O . GLU A 1 108 ? 10.306 -8.612 -1.833 1.00 67.56 108 GLU A O 1
ATOM 787 N N . ASP A 1 109 ? 12.314 -9.601 -1.999 1.00 81.75 109 ASP A N 1
ATOM 788 C CA . ASP A 1 109 ? 13.090 -8.442 -1.532 1.00 81.75 109 ASP A CA 1
ATOM 789 C C . ASP A 1 109 ? 12.974 -7.255 -2.507 1.00 81.75 109 ASP A C 1
ATOM 791 O O . ASP A 1 109 ? 12.974 -6.082 -2.128 1.00 81.75 109 ASP A O 1
ATOM 795 N N . ARG A 1 110 ? 12.808 -7.559 -3.802 1.00 88.56 110 ARG A N 1
ATOM 796 C CA . ARG A 1 110 ? 12.703 -6.557 -4.861 1.00 88.56 110 ARG A CA 1
ATOM 797 C C . ARG A 1 110 ? 11.595 -6.874 -5.850 1.00 88.56 110 ARG A C 1
ATOM 799 O O . ARG A 1 110 ? 11.603 -7.922 -6.486 1.00 88.56 110 ARG A O 1
ATOM 806 N N . LEU A 1 111 ? 10.739 -5.888 -6.082 1.00 90.81 111 LEU A N 1
ATOM 807 C CA . LEU A 1 111 ? 9.701 -5.909 -7.099 1.00 90.81 111 LEU A CA 1
ATOM 808 C C . LEU A 1 111 ? 10.287 -5.508 -8.457 1.00 90.81 111 LEU A C 1
ATOM 810 O O . LEU A 1 111 ? 10.960 -4.479 -8.563 1.00 90.81 111 LEU A O 1
ATOM 814 N N . ARG A 1 112 ? 10.022 -6.295 -9.506 1.00 93.44 112 ARG A N 1
ATOM 815 C CA . ARG A 1 112 ? 10.341 -5.937 -10.899 1.00 93.44 112 ARG A CA 1
ATOM 816 C C . ARG A 1 112 ? 9.073 -5.546 -11.641 1.00 93.44 112 ARG A C 1
ATOM 818 O O . ARG A 1 112 ? 8.097 -6.287 -11.618 1.00 93.44 112 ARG A O 1
ATOM 825 N N . LEU A 1 113 ? 9.116 -4.414 -12.330 1.00 94.25 113 LEU A N 1
ATOM 826 C CA . LEU A 1 113 ? 7.992 -3.901 -13.103 1.00 94.25 113 LEU A CA 1
ATOM 827 C C . LEU A 1 113 ? 8.466 -3.203 -14.378 1.00 94.25 113 LEU A C 1
ATOM 829 O O . LEU A 1 113 ? 9.559 -2.636 -14.422 1.00 94.25 113 LEU A O 1
ATOM 833 N N . ASN A 1 114 ? 7.637 -3.241 -15.413 1.00 96.19 114 ASN A N 1
ATOM 834 C CA . ASN A 1 114 ? 7.823 -2.482 -16.638 1.00 96.19 114 ASN A CA 1
ATOM 835 C C . ASN A 1 114 ? 7.135 -1.120 -16.492 1.00 96.19 114 ASN A C 1
ATOM 837 O O . ASN A 1 114 ? 5.918 -1.047 -16.366 1.00 96.19 114 ASN A O 1
ATOM 841 N N . VAL A 1 115 ? 7.909 -0.038 -16.510 1.00 96.19 115 VAL A N 1
ATOM 842 C CA . VAL A 1 115 ? 7.408 1.331 -16.377 1.00 96.19 115 VAL A CA 1
ATOM 843 C C . VAL A 1 115 ? 7.594 2.065 -17.689 1.00 96.19 115 VAL A C 1
ATOM 845 O O . VAL A 1 115 ? 8.729 2.337 -18.083 1.00 96.19 115 VAL A O 1
ATOM 848 N N . GLY A 1 116 ? 6.494 2.357 -18.385 1.00 93.25 116 GLY A N 1
ATOM 849 C CA . GLY A 1 116 ? 6.525 3.088 -19.657 1.00 93.25 116 GLY A CA 1
ATOM 850 C C . GLY A 1 116 ? 7.454 2.467 -20.709 1.00 93.25 116 GLY A C 1
ATOM 851 O O . GLY A 1 116 ? 8.087 3.194 -21.470 1.00 93.25 116 GLY A O 1
ATOM 852 N N . GLY A 1 117 ? 7.607 1.137 -20.706 1.00 93.44 117 GLY A N 1
ATOM 853 C CA . GLY A 1 117 ? 8.496 0.391 -21.605 1.00 93.44 117 GLY A CA 1
ATOM 854 C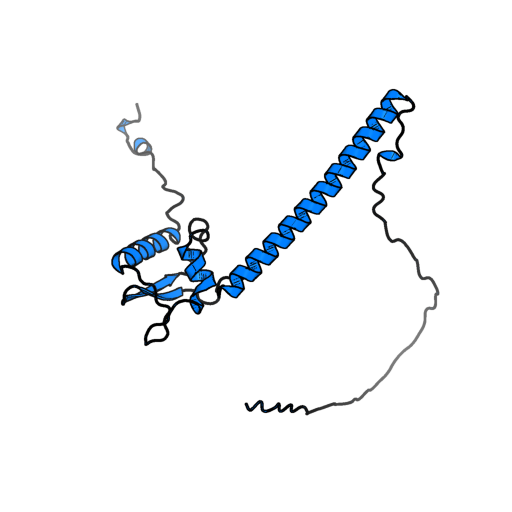 C . GLY A 1 117 ? 9.887 0.087 -21.036 1.00 93.44 117 GLY A C 1
ATOM 855 O O . GLY A 1 117 ? 10.662 -0.615 -21.681 1.00 93.44 117 GLY A O 1
ATOM 856 N N . THR A 1 118 ? 10.229 0.584 -19.842 1.00 95.06 118 THR A N 1
ATOM 857 C CA . THR A 1 118 ? 11.520 0.325 -19.185 1.00 95.06 118 THR A CA 1
ATOM 858 C C . THR A 1 118 ? 11.348 -0.575 -17.969 1.00 95.06 118 THR A C 1
ATOM 860 O O . THR A 1 118 ? 10.654 -0.219 -17.021 1.00 95.06 118 THR A O 1
ATOM 863 N N . VAL A 1 119 ? 12.040 -1.713 -17.938 1.00 95.31 119 VAL A N 1
ATOM 864 C CA . VAL A 1 119 ? 12.035 -2.598 -16.766 1.00 95.31 119 VAL A CA 1
ATOM 865 C C . VAL A 1 119 ? 12.875 -1.989 -15.644 1.00 95.31 119 VAL A C 1
ATOM 867 O O . VAL A 1 119 ? 14.052 -1.677 -15.830 1.00 95.31 119 VAL A O 1
ATOM 870 N N . MET A 1 120 ? 12.276 -1.832 -14.467 1.00 94.19 120 MET A N 1
ATOM 871 C CA . MET A 1 120 ? 12.926 -1.316 -13.265 1.00 94.19 120 MET A CA 1
ATOM 872 C C . MET A 1 120 ? 12.695 -2.249 -12.078 1.00 94.19 120 MET A C 1
ATOM 874 O O . MET A 1 120 ? 11.728 -3.009 -12.038 1.00 94.19 120 MET A O 1
ATOM 878 N N . SER A 1 121 ? 13.608 -2.191 -11.107 1.00 92.62 121 SER A N 1
ATOM 879 C CA . SER A 1 121 ? 13.524 -2.958 -9.868 1.00 92.62 121 SER A CA 1
ATOM 880 C C . SER A 1 121 ? 13.573 -2.032 -8.662 1.00 92.62 121 SER A C 1
ATOM 882 O O . SER A 1 121 ? 14.518 -1.249 -8.525 1.00 92.62 121 SER A O 1
ATOM 884 N N . ILE A 1 122 ? 12.588 -2.163 -7.780 1.00 90.81 122 ILE A N 1
ATOM 885 C CA . ILE A 1 122 ? 12.480 -1.390 -6.543 1.00 90.81 122 ILE A CA 1
ATOM 886 C C . ILE A 1 122 ? 12.479 -2.326 -5.333 1.00 90.81 122 ILE A C 1
ATOM 888 O O . ILE A 1 122 ? 11.948 -3.433 -5.430 1.00 90.81 122 ILE A O 1
ATOM 892 N N . PRO A 1 123 ? 13.082 -1.919 -4.213 1.00 89.38 123 PRO A N 1
ATOM 893 C CA . PRO A 1 1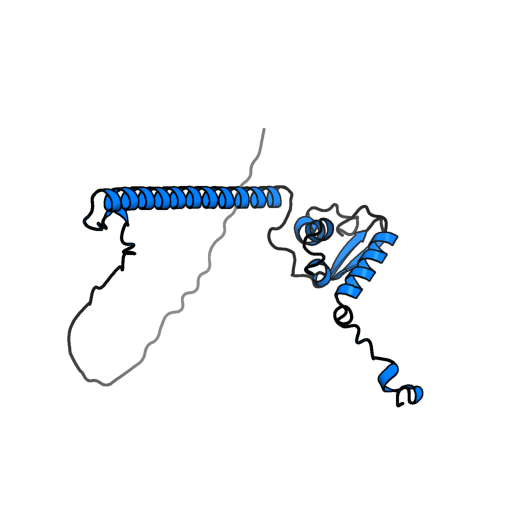23 ? 13.052 -2.711 -2.995 1.00 89.38 123 PRO A CA 1
ATOM 894 C C . PRO A 1 123 ? 11.674 -2.629 -2.327 1.00 89.38 123 PRO A C 1
ATOM 896 O O . PRO A 1 123 ? 11.061 -1.560 -2.257 1.00 89.38 123 PRO A O 1
ATOM 899 N N . VAL A 1 124 ? 11.171 -3.768 -1.849 1.00 90.25 124 VAL A N 1
ATOM 900 C CA . VAL A 1 124 ? 9.862 -3.844 -1.178 1.00 90.25 124 VAL A CA 1
ATOM 901 C C . VAL A 1 124 ? 9.922 -3.199 0.210 1.00 90.25 124 VAL A C 1
ATOM 903 O O . VAL A 1 124 ? 8.959 -2.557 0.632 1.00 90.25 124 VAL A O 1
ATOM 906 N N . SER A 1 125 ? 11.077 -3.264 0.879 1.00 89.12 125 SER A N 1
ATOM 907 C CA . SER A 1 125 ? 11.373 -2.550 2.130 1.00 89.12 125 SER A CA 1
ATOM 908 C C . SER A 1 125 ? 11.079 -1.053 2.035 1.00 89.12 125 SER A C 1
ATOM 910 O O . SER A 1 125 ? 10.382 -0.510 2.893 1.00 89.12 125 SER A O 1
ATOM 912 N N . ALA A 1 126 ? 11.526 -0.388 0.967 1.00 89.31 126 ALA A N 1
ATOM 913 C CA . ALA A 1 126 ? 11.278 1.040 0.790 1.00 89.31 126 ALA A CA 1
ATOM 914 C C . ALA A 1 126 ? 9.791 1.370 0.560 1.00 89.31 126 ALA A C 1
ATOM 916 O O . ALA A 1 126 ? 9.327 2.431 0.977 1.00 89.31 126 ALA A O 1
ATOM 917 N N . LEU A 1 127 ? 9.016 0.462 -0.049 1.00 90.69 127 LEU A N 1
ATOM 918 C CA . LEU A 1 127 ? 7.560 0.621 -0.178 1.00 90.69 127 LEU A CA 1
ATOM 919 C C . LEU A 1 127 ? 6.835 0.459 1.164 1.00 90.69 127 LEU A C 1
ATOM 921 O O . LEU A 1 127 ? 5.828 1.124 1.394 1.00 90.69 127 LEU A O 1
ATOM 925 N N . LEU A 1 128 ? 7.347 -0.399 2.051 1.00 90.50 128 LEU A N 1
ATOM 926 C CA . LEU A 1 128 ? 6.804 -0.627 3.395 1.00 90.50 128 LEU A CA 1
ATOM 927 C C . LEU A 1 128 ? 7.203 0.459 4.408 1.00 90.50 128 LEU A C 1
ATOM 929 O O . LEU A 1 128 ? 6.665 0.490 5.519 1.00 90.50 128 LEU A O 1
ATOM 933 N N . HIS A 1 129 ? 8.102 1.373 4.033 1.00 89.19 129 HIS A N 1
ATOM 934 C CA . HIS A 1 129 ? 8.542 2.471 4.887 1.00 89.19 129 HIS A CA 1
ATOM 935 C C . HIS A 1 129 ? 7.345 3.324 5.367 1.00 89.19 129 HIS A C 1
ATOM 937 O O . HIS A 1 129 ? 6.448 3.609 4.567 1.00 89.19 129 HIS A O 1
ATOM 943 N N . PRO A 1 130 ? 7.303 3.801 6.631 1.00 88.56 130 PRO A N 1
ATOM 944 C CA . PRO A 1 130 ? 6.163 4.553 7.168 1.00 88.56 130 PRO A CA 1
ATOM 945 C C . PRO A 1 130 ? 5.732 5.759 6.325 1.00 88.56 130 PRO A C 1
ATOM 947 O O . PRO A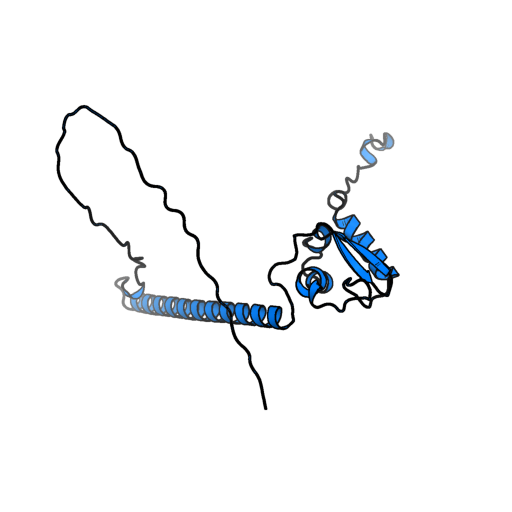 1 130 ? 4.538 5.999 6.180 1.00 88.56 130 PRO A O 1
ATOM 950 N N . LYS A 1 131 ? 6.695 6.467 5.717 1.00 87.00 131 LYS A N 1
ATOM 951 C CA . LYS A 1 131 ? 6.438 7.616 4.825 1.00 87.00 131 LYS A CA 1
ATOM 952 C C . LYS A 1 131 ? 5.894 7.224 3.438 1.00 87.00 131 LYS A C 1
ATOM 954 O O . LYS A 1 131 ? 5.378 8.085 2.739 1.00 87.00 131 LYS A O 1
ATOM 959 N N . MET A 1 132 ? 6.008 5.954 3.035 1.00 89.50 132 MET A N 1
ATOM 960 C CA . MET A 1 132 ? 5.623 5.467 1.701 1.00 89.50 132 MET A CA 1
ATOM 961 C C . MET A 1 132 ? 4.418 4.531 1.713 1.00 89.50 132 MET A C 1
ATOM 963 O O . MET A 1 132 ? 3.588 4.622 0.810 1.00 89.50 132 MET A O 1
ATOM 967 N N . LYS A 1 133 ? 4.274 3.668 2.723 1.00 90.25 133 LYS A N 1
ATOM 968 C CA . LYS A 1 133 ? 3.289 2.571 2.737 1.00 90.25 133 LYS A CA 1
ATOM 969 C C . LYS A 1 133 ? 1.828 3.009 2.596 1.00 90.25 133 LYS A C 1
ATOM 971 O O . LYS A 1 133 ? 1.006 2.228 2.141 1.00 90.25 133 LYS A O 1
ATOM 976 N N . GLN A 1 134 ? 1.507 4.245 2.980 1.00 90.00 134 GLN A N 1
ATOM 977 C CA . GLN A 1 134 ? 0.156 4.819 2.891 1.00 90.00 134 GLN A CA 1
ATOM 978 C C . GLN A 1 134 ? -0.102 5.563 1.572 1.00 90.00 134 GLN A C 1
ATOM 980 O O . GLN A 1 134 ? -1.180 6.114 1.369 1.00 90.00 134 GLN A O 1
ATOM 985 N N . THR A 1 135 ? 0.877 5.606 0.667 1.00 93.25 135 THR A N 1
ATOM 986 C CA . THR A 1 135 ? 0.695 6.225 -0.647 1.00 93.25 135 THR A CA 1
ATOM 987 C C . THR A 1 135 ? -0.090 5.303 -1.577 1.00 93.25 135 THR A C 1
ATOM 989 O O . THR A 1 135 ? -0.026 4.073 -1.474 1.00 93.25 135 THR A O 1
ATOM 992 N N . TYR A 1 136 ? -0.796 5.902 -2.540 1.00 92.56 136 TYR A N 1
ATOM 993 C CA . TYR A 1 136 ? -1.515 5.161 -3.579 1.00 92.56 136 TYR A CA 1
ATOM 994 C C . TYR A 1 136 ? -0.588 4.205 -4.337 1.00 92.56 136 TYR A C 1
ATOM 996 O O . TYR A 1 136 ? -0.926 3.044 -4.543 1.00 92.56 136 TYR A O 1
ATOM 1004 N N . LEU A 1 137 ? 0.612 4.672 -4.694 1.00 92.31 137 LEU A N 1
ATOM 1005 C CA . LEU A 1 137 ? 1.577 3.864 -5.429 1.00 92.31 137 LEU A CA 1
ATOM 1006 C C . LEU A 1 137 ? 2.067 2.665 -4.610 1.00 92.31 137 LEU A C 1
ATOM 1008 O O . LEU A 1 137 ? 2.106 1.558 -5.137 1.00 92.31 137 LEU A O 1
ATOM 1012 N N . ALA A 1 138 ? 2.408 2.853 -3.331 1.00 92.81 138 ALA A N 1
ATOM 1013 C CA . ALA A 1 138 ? 2.801 1.730 -2.483 1.00 92.81 138 ALA A CA 1
ATOM 1014 C C . ALA A 1 138 ? 1.648 0.734 -2.320 1.00 92.81 138 ALA A C 1
ATOM 1016 O O . ALA A 1 138 ? 1.861 -0.464 -2.465 1.00 92.81 138 ALA A O 1
ATOM 1017 N N . THR A 1 139 ? 0.422 1.223 -2.115 1.00 92.44 139 THR A N 1
ATOM 1018 C CA . THR A 1 139 ? -0.767 0.366 -2.011 1.00 92.44 139 THR A CA 1
ATOM 1019 C C . THR A 1 139 ? -0.968 -0.458 -3.285 1.00 92.44 139 THR A C 1
ATOM 1021 O O . THR A 1 139 ? -1.117 -1.678 -3.219 1.00 92.44 139 THR A O 1
ATOM 1024 N N . LEU A 1 140 ? -0.893 0.187 -4.453 1.00 93.38 140 LEU A N 1
ATOM 1025 C CA . LEU A 1 140 ? -1.009 -0.458 -5.759 1.00 93.38 140 LEU A CA 1
ATOM 1026 C C . LEU A 1 140 ? 0.055 -1.551 -5.942 1.00 93.38 140 LEU A C 1
ATOM 1028 O O . LEU A 1 140 ? -0.267 -2.680 -6.301 1.00 93.38 140 LEU A O 1
ATOM 1032 N N . LEU A 1 141 ? 1.320 -1.232 -5.662 1.00 92.69 141 LEU A N 1
ATOM 1033 C CA . LEU A 1 141 ? 2.445 -2.137 -5.905 1.00 92.69 141 LEU A CA 1
ATOM 1034 C C . LEU A 1 141 ? 2.574 -3.255 -4.861 1.00 92.69 141 LEU A C 1
ATOM 1036 O O . LEU A 1 141 ? 3.080 -4.324 -5.188 1.00 92.69 141 LEU A O 1
ATOM 1040 N N . LEU A 1 142 ? 2.123 -3.042 -3.624 1.00 92.38 142 LEU A N 1
ATOM 1041 C CA . LEU A 1 142 ? 2.190 -4.049 -2.561 1.00 92.38 142 LEU A CA 1
ATOM 1042 C C . LEU A 1 142 ? 1.010 -5.021 -2.594 1.00 92.38 142 LEU A C 1
ATOM 1044 O O . LEU A 1 142 ? 1.180 -6.195 -2.256 1.00 92.38 142 LEU A O 1
ATOM 1048 N N . HIS A 1 143 ? -0.171 -4.538 -2.983 1.00 92.25 143 HIS A N 1
ATOM 1049 C CA . HIS A 1 143 ? -1.410 -5.294 -2.840 1.00 92.25 143 HIS A CA 1
ATOM 1050 C C . HIS A 1 143 ? -2.097 -5.645 -4.159 1.00 92.25 143 HIS A C 1
ATOM 1052 O O . HIS A 1 143 ? -2.758 -6.676 -4.218 1.00 92.25 143 HIS A O 1
ATOM 1058 N N . PHE A 1 144 ? -1.942 -4.837 -5.208 1.00 92.69 144 PHE A N 1
ATOM 1059 C CA . PHE A 1 144 ? -2.649 -5.003 -6.487 1.00 92.69 144 PHE A CA 1
ATOM 1060 C C . PHE A 1 144 ? -1.714 -5.365 -7.646 1.00 92.69 144 PHE A C 1
ATOM 1062 O O . PHE A 1 144 ? -2.110 -5.304 -8.807 1.00 92.69 144 PHE A O 1
ATOM 1069 N N . ILE A 1 145 ? -0.473 -5.765 -7.360 1.00 91.06 145 ILE A N 1
ATOM 1070 C CA . ILE A 1 145 ? 0.528 -6.048 -8.396 1.00 91.06 145 ILE A CA 1
ATOM 1071 C C . ILE A 1 145 ? 0.075 -7.118 -9.397 1.00 91.06 145 ILE A C 1
ATOM 1073 O O . ILE A 1 145 ? 0.332 -6.995 -10.591 1.00 91.06 145 ILE A O 1
ATOM 1077 N N . ASP A 1 146 ? -0.630 -8.145 -8.922 1.00 89.25 146 ASP A N 1
ATOM 1078 C CA . ASP A 1 146 ? -1.124 -9.239 -9.762 1.00 89.25 146 ASP A CA 1
ATOM 1079 C C . ASP A 1 146 ? -2.305 -8.819 -10.645 1.00 89.25 146 ASP A C 1
ATOM 1081 O O . ASP A 1 146 ? -2.554 -9.456 -11.669 1.00 89.25 146 ASP A O 1
ATOM 1085 N N . ALA A 1 147 ? -3.008 -7.750 -10.260 1.00 91.62 147 ALA A N 1
ATOM 1086 C CA . ALA A 1 147 ? -4.106 -7.162 -11.017 1.00 91.62 147 ALA A CA 1
ATOM 1087 C C . ALA A 1 147 ? -3.621 -6.169 -12.087 1.00 91.62 147 ALA A C 1
ATOM 1089 O O . ALA A 1 147 ? -4.411 -5.756 -12.937 1.00 91.62 147 ALA A O 1
ATOM 1090 N N . LEU A 1 148 ? -2.339 -5.784 -12.073 1.00 92.81 148 LEU A N 1
ATOM 1091 C CA . LEU A 1 148 ? -1.793 -4.914 -13.108 1.00 92.81 148 LEU A CA 1
ATOM 1092 C C . LEU A 1 148 ? -1.735 -5.633 -14.465 1.00 92.81 148 LEU A C 1
ATOM 1094 O O . LEU A 1 148 ? -1.467 -6.840 -14.523 1.00 92.81 148 LEU A O 1
ATOM 1098 N N . PRO A 1 149 ? -1.915 -4.893 -15.577 1.00 93.88 149 PRO A N 1
ATOM 1099 C CA . PRO A 1 149 ? -1.633 -5.412 -16.907 1.00 93.88 149 PRO A CA 1
ATOM 1100 C C . PRO A 1 149 ? -0.218 -5.982 -16.968 1.00 93.88 149 PRO A C 1
ATOM 1102 O O . PRO A 1 149 ? 0.691 -5.464 -16.324 1.00 93.88 149 PRO A O 1
ATOM 1105 N N . LYS A 1 150 ? -0.016 -7.038 -17.753 1.00 94.88 150 LYS A N 1
ATOM 1106 C CA . LYS A 1 150 ? 1.303 -7.647 -17.936 1.00 94.88 150 LYS A CA 1
ATOM 1107 C C . LYS A 1 150 ? 1.841 -7.349 -19.324 1.00 94.88 150 LYS A C 1
ATOM 1109 O O . LYS A 1 150 ? 1.086 -7.347 -20.296 1.00 94.88 150 LYS A O 1
ATOM 1114 N N . ASP A 1 151 ? 3.142 -7.107 -19.411 1.00 92.94 151 ASP A N 1
ATOM 1115 C CA . ASP A 1 151 ? 3.828 -6.963 -20.689 1.00 92.94 151 ASP A CA 1
ATOM 1116 C C . ASP A 1 151 ? 4.047 -8.325 -21.381 1.00 92.94 151 ASP A C 1
ATOM 1118 O O . ASP A 1 151 ? 3.668 -9.388 -20.877 1.00 92.94 151 ASP A O 1
ATOM 1122 N N . ALA A 1 152 ? 4.691 -8.309 -22.551 1.00 91.75 152 ALA A N 1
ATOM 1123 C CA . ALA A 1 152 ? 5.011 -9.525 -23.302 1.00 91.75 152 ALA A CA 1
ATOM 1124 C C . ALA A 1 152 ? 5.896 -10.520 -22.518 1.00 91.75 152 ALA A C 1
ATOM 1126 O O . ALA A 1 152 ? 5.858 -11.717 -22.792 1.00 91.75 152 ALA A O 1
ATOM 1127 N N . ASN A 1 153 ? 6.651 -10.041 -21.525 1.00 91.88 153 ASN A N 1
ATOM 1128 C CA . ASN A 1 153 ? 7.520 -10.840 -20.664 1.00 91.88 153 ASN A CA 1
ATOM 1129 C C . ASN A 1 153 ? 6.832 -11.260 -19.354 1.00 91.88 153 ASN A C 1
ATOM 1131 O O . ASN A 1 153 ? 7.504 -11.745 -18.445 1.00 91.88 153 ASN A O 1
ATOM 1135 N N . GLN A 1 154 ? 5.510 -11.081 -19.245 1.00 92.56 154 GLN A N 1
ATOM 1136 C CA . GLN A 1 154 ? 4.719 -11.354 -18.041 1.00 92.56 154 GLN A CA 1
ATOM 1137 C C . GLN A 1 154 ? 5.090 -10.486 -16.826 1.00 92.56 154 GLN A C 1
ATOM 1139 O O . GLN A 1 154 ? 4.754 -10.840 -15.694 1.00 92.56 154 GLN A O 1
ATOM 1144 N N . LEU A 1 155 ? 5.745 -9.340 -17.037 1.00 93.75 155 LEU A N 1
ATOM 1145 C CA . LEU A 1 155 ? 6.042 -8.385 -15.973 1.00 93.75 155 LEU A CA 1
ATOM 1146 C C . LEU A 1 155 ? 4.869 -7.418 -15.772 1.00 93.75 155 LEU A C 1
ATOM 1148 O O . LEU A 1 155 ? 4.297 -6.961 -16.764 1.00 93.75 155 LEU A O 1
ATOM 1152 N N . PRO A 1 156 ? 4.537 -7.053 -14.519 1.00 94.81 156 PRO A N 1
ATOM 1153 C CA . PRO A 1 156 ? 3.556 -6.011 -14.237 1.00 94.81 156 PRO A CA 1
ATOM 1154 C C . PRO A 1 156 ? 3.934 -4.705 -14.939 1.00 94.81 156 PRO A C 1
ATOM 1156 O O . PRO A 1 156 ? 5.075 -4.247 -14.836 1.00 94.81 156 PRO A O 1
ATOM 1159 N N . PHE A 1 157 ? 2.982 -4.117 -15.650 1.00 95.44 157 PHE A N 1
ATOM 1160 C CA . PHE A 1 157 ? 3.149 -2.903 -16.429 1.00 95.44 157 PHE A CA 1
ATOM 1161 C C . PHE A 1 157 ? 2.491 -1.713 -15.731 1.00 95.44 157 PHE A C 1
ATOM 1163 O O . PHE A 1 157 ? 1.339 -1.775 -15.303 1.00 95.44 157 PHE A O 1
ATOM 1170 N N . LEU A 1 158 ? 3.234 -0.612 -15.662 1.00 94.81 158 LEU A N 1
ATOM 1171 C CA . LEU A 1 158 ? 2.785 0.670 -15.153 1.00 94.81 158 LEU A CA 1
ATOM 1172 C C . LEU A 1 158 ? 2.960 1.729 -16.242 1.00 94.81 158 LEU A C 1
ATOM 1174 O O . LEU A 1 158 ? 4.078 2.024 -16.679 1.00 94.81 158 LEU A O 1
ATOM 1178 N N . GLU A 1 159 ? 1.851 2.331 -16.659 1.00 93.69 159 GLU A N 1
ATOM 1179 C CA . GLU A 1 159 ? 1.854 3.437 -17.611 1.00 93.69 159 GLU A CA 1
ATOM 1180 C C . GLU A 1 159 ? 2.313 4.722 -16.913 1.00 93.69 159 GLU A C 1
ATOM 1182 O O . GLU A 1 159 ? 1.524 5.521 -16.415 1.00 93.69 159 GLU A O 1
ATOM 1187 N N . MET A 1 160 ? 3.628 4.900 -16.819 1.00 92.50 160 MET A N 1
ATOM 1188 C CA . MET A 1 160 ? 4.227 6.097 -16.246 1.00 92.50 160 MET A CA 1
ATOM 1189 C C . MET A 1 160 ? 5.525 6.444 -16.966 1.00 92.50 160 MET A C 1
ATOM 1191 O O . MET A 1 160 ? 6.225 5.571 -17.479 1.00 92.50 160 MET A O 1
ATOM 1195 N N . HIS A 1 161 ? 5.875 7.729 -16.987 1.00 95.25 161 HIS A N 1
ATOM 1196 C CA . HIS A 1 161 ? 7.095 8.177 -17.642 1.00 95.25 161 HIS A CA 1
ATOM 1197 C C . HIS A 1 161 ? 8.348 7.641 -16.907 1.00 95.25 161 HIS A C 1
ATOM 1199 O O . HIS A 1 161 ? 8.531 7.936 -15.717 1.00 95.25 161 HIS A O 1
ATOM 1205 N N . PRO A 1 162 ? 9.260 6.919 -17.593 1.00 95.19 162 PRO A N 1
ATOM 1206 C CA . PRO A 1 162 ? 10.387 6.236 -16.950 1.00 95.19 162 PRO A CA 1
ATOM 1207 C C . PRO A 1 162 ? 11.303 7.160 -16.138 1.00 95.19 162 PRO A C 1
ATOM 1209 O O . PRO A 1 162 ? 11.820 6.766 -15.095 1.00 95.19 162 PRO A O 1
ATOM 1212 N N . ALA A 1 163 ? 11.508 8.404 -16.587 1.00 94.94 163 ALA A N 1
ATOM 1213 C CA . ALA A 1 163 ? 12.386 9.348 -15.890 1.00 94.94 163 ALA A CA 1
ATOM 1214 C C . ALA A 1 163 ? 11.875 9.713 -14.484 1.00 94.94 163 ALA A C 1
ATOM 1216 O O . ALA A 1 163 ? 12.675 9.786 -13.553 1.00 94.94 163 ALA A O 1
ATOM 1217 N N . TYR A 1 164 ? 10.557 9.871 -14.309 1.00 93.44 164 TYR A N 1
ATOM 1218 C CA . TYR A 1 164 ? 9.976 10.167 -12.997 1.00 93.44 164 TYR A CA 1
ATOM 1219 C C . TYR A 1 164 ? 10.036 8.955 -12.072 1.00 93.44 164 TYR A C 1
ATOM 1221 O O . TYR A 1 164 ? 10.346 9.102 -10.894 1.00 93.44 164 TYR A O 1
ATOM 1229 N N . PHE A 1 165 ? 9.820 7.746 -12.602 1.00 94.44 165 PHE A N 1
ATOM 1230 C CA . PHE A 1 165 ? 9.963 6.534 -11.791 1.00 94.44 165 PHE A CA 1
ATOM 1231 C C . PHE A 1 165 ? 11.407 6.301 -11.3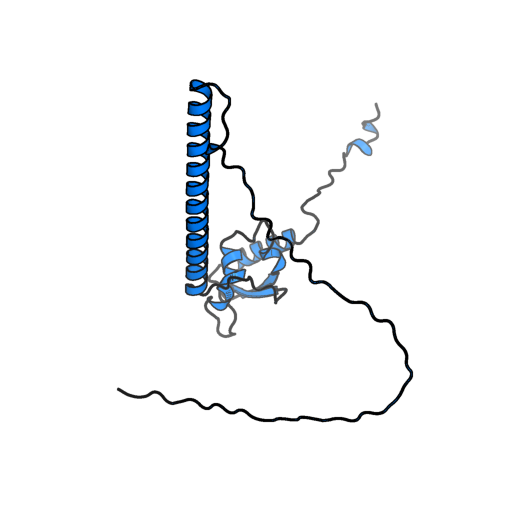59 1.00 94.44 165 PHE A C 1
ATOM 1233 O O . PHE A 1 165 ? 11.650 5.843 -10.248 1.00 94.44 165 PHE A O 1
ATOM 1240 N N . ARG A 1 166 ? 12.373 6.643 -12.218 1.00 94.75 166 ARG A N 1
ATOM 1241 C CA . ARG A 1 166 ? 13.792 6.588 -11.866 1.00 94.75 166 ARG A CA 1
ATOM 1242 C C . ARG A 1 166 ? 14.105 7.536 -10.713 1.00 94.75 166 ARG A C 1
ATOM 1244 O O . ARG A 1 166 ? 14.690 7.091 -9.736 1.00 94.75 166 ARG A O 1
ATOM 1251 N N . TRP A 1 167 ? 13.656 8.789 -10.799 1.00 94.44 167 TRP A N 1
ATOM 1252 C CA . TRP A 1 167 ? 13.798 9.744 -9.699 1.00 94.44 167 TRP A CA 1
ATOM 1253 C C . TRP A 1 167 ? 13.166 9.213 -8.406 1.00 94.44 167 TRP A C 1
ATOM 1255 O O . TRP A 1 167 ? 13.815 9.219 -7.366 1.00 94.44 167 TRP A O 1
ATOM 1265 N N . LEU A 1 168 ? 11.944 8.673 -8.476 1.00 91.75 168 LEU A N 1
ATOM 1266 C CA . LEU A 1 168 ? 11.277 8.079 -7.318 1.00 91.75 168 LEU A CA 1
ATOM 1267 C C . LEU A 1 168 ? 12.077 6.912 -6.731 1.00 91.75 168 LEU A C 1
ATOM 1269 O O . LEU A 1 168 ? 12.252 6.842 -5.521 1.00 91.75 168 LEU A O 1
ATOM 1273 N N . ARG A 1 169 ? 12.571 5.996 -7.568 1.00 91.56 169 ARG A N 1
ATOM 1274 C CA . ARG A 1 169 ? 13.425 4.887 -7.128 1.00 91.56 169 ARG A CA 1
ATOM 1275 C C . ARG A 1 169 ? 14.655 5.409 -6.388 1.00 91.56 169 ARG A C 1
ATOM 1277 O O . ARG A 1 169 ? 15.028 4.839 -5.369 1.00 91.56 169 ARG A O 1
ATOM 1284 N N . ASP A 1 170 ? 15.269 6.475 -6.887 1.00 91.56 170 ASP A N 1
ATOM 1285 C CA . ASP A 1 170 ? 16.442 7.069 -6.251 1.00 91.56 170 ASP A CA 1
ATOM 1286 C C . ASP A 1 170 ? 16.065 7.705 -4.897 1.00 91.56 170 ASP A C 1
ATOM 1288 O O . ASP A 1 170 ? 16.790 7.531 -3.924 1.00 91.56 170 ASP A O 1
ATOM 1292 N N . GLN A 1 171 ? 14.886 8.333 -4.779 1.00 89.75 171 GLN A N 1
ATOM 1293 C CA . GLN A 1 171 ? 14.354 8.804 -3.488 1.00 89.75 171 GLN A CA 1
ATOM 1294 C C . GLN A 1 171 ? 14.062 7.657 -2.511 1.00 89.75 171 GLN A C 1
ATOM 1296 O O . GLN A 1 171 ? 14.356 7.761 -1.323 1.00 89.75 171 GLN A O 1
ATOM 1301 N N . LEU A 1 172 ? 13.514 6.545 -3.003 1.00 88.56 172 LEU A N 1
ATOM 1302 C CA . LEU A 1 172 ? 13.281 5.347 -2.198 1.00 88.56 172 LEU A CA 1
ATOM 1303 C C . LEU A 1 172 ? 14.593 4.760 -1.666 1.00 88.56 172 LEU A C 1
ATOM 1305 O O . LEU A 1 172 ? 14.639 4.339 -0.517 1.00 88.56 172 LEU A O 1
ATOM 1309 N N . ALA A 1 173 ? 15.664 4.782 -2.461 1.00 85.94 173 ALA A N 1
ATOM 1310 C CA . ALA A 1 173 ? 16.982 4.334 -2.016 1.00 85.94 173 ALA A CA 1
ATOM 1311 C C . ALA A 1 173 ? 17.566 5.231 -0.909 1.00 85.94 173 ALA A C 1
ATOM 1313 O O . ALA A 1 173 ? 18.241 4.734 -0.011 1.00 85.94 173 ALA A O 1
ATOM 1314 N N . LEU A 1 174 ? 17.278 6.539 -0.926 1.00 84.62 174 LEU A N 1
ATOM 1315 C CA . LEU A 1 174 ? 17.665 7.436 0.170 1.00 84.62 174 LEU A CA 1
ATOM 1316 C C . LEU A 1 174 ? 16.938 7.087 1.472 1.00 84.62 174 LEU A C 1
ATOM 1318 O O . LEU A 1 174 ? 17.561 7.131 2.528 1.00 84.62 174 LEU A O 1
ATOM 1322 N N . LEU A 1 175 ? 15.661 6.692 1.407 1.00 78.88 175 LEU A N 1
ATOM 1323 C CA . LEU A 1 175 ? 14.896 6.256 2.585 1.00 78.88 175 LEU A CA 1
ATOM 1324 C C . LEU A 1 175 ? 15.450 4.979 3.231 1.00 78.88 175 LEU A C 1
ATOM 1326 O O . LEU A 1 175 ? 15.224 4.760 4.415 1.00 78.88 175 LEU A O 1
ATOM 1330 N N . GLU A 1 176 ? 16.169 4.146 2.480 1.00 71.44 176 GLU A N 1
ATOM 1331 C CA . GLU A 1 176 ? 16.870 2.978 3.029 1.00 71.44 176 GLU A CA 1
ATOM 1332 C C . GLU A 1 176 ? 18.223 3.340 3.647 1.00 71.44 176 GLU A C 1
ATOM 1334 O O . GLU A 1 176 ? 18.802 2.546 4.390 1.00 71.44 176 GLU A O 1
ATOM 1339 N N . SER A 1 177 ? 18.749 4.529 3.342 1.00 73.06 177 SER A N 1
ATOM 1340 C CA . SER A 1 177 ? 20.032 4.959 3.870 1.00 73.06 177 SER A CA 1
ATOM 1341 C C . SER A 1 177 ? 19.878 5.445 5.320 1.00 73.06 177 SER A C 1
ATOM 1343 O O . SER A 1 177 ? 19.018 6.280 5.603 1.00 73.06 177 SER A O 1
ATOM 1345 N N . PRO A 1 178 ? 20.736 4.992 6.251 1.00 64.38 178 PRO A N 1
ATOM 1346 C CA . PRO A 1 178 ? 20.661 5.370 7.666 1.00 64.38 178 PRO A CA 1
ATOM 1347 C C . PRO A 1 178 ? 20.995 6.850 7.943 1.00 64.38 178 PRO A C 1
ATOM 1349 O O . PRO A 1 178 ? 20.973 7.278 9.089 1.00 64.38 178 PRO A O 1
ATOM 1352 N N . HIS A 1 179 ? 21.308 7.643 6.913 1.00 57.41 179 HIS A N 1
ATOM 1353 C CA . HIS A 1 179 ? 21.837 9.005 7.036 1.00 57.41 179 HIS A CA 1
ATOM 1354 C C . HIS A 1 179 ? 20.760 10.103 7.081 1.00 57.41 179 HIS A C 1
ATOM 1356 O O . HIS A 1 179 ? 21.101 11.282 7.050 1.00 57.41 179 HIS A O 1
ATOM 1362 N N . LEU A 1 180 ? 19.469 9.756 7.101 1.00 58.53 180 LEU A N 1
ATOM 1363 C CA . LEU A 1 180 ? 18.393 10.753 7.030 1.00 58.53 180 LEU A CA 1
ATOM 1364 C C . LEU A 1 180 ? 17.910 11.289 8.384 1.00 58.53 180 LEU A C 1
ATOM 1366 O O . LEU A 1 180 ? 17.227 12.312 8.386 1.00 58.53 180 LEU A O 1
ATOM 1370 N N . ASP A 1 181 ? 18.262 10.653 9.502 1.00 56.84 181 ASP A N 1
ATOM 1371 C CA . ASP A 1 181 ? 17.716 11.038 10.813 1.00 56.84 181 ASP A CA 1
ATOM 1372 C C . ASP A 1 181 ? 18.674 11.882 11.670 1.00 56.84 181 ASP A C 1
ATOM 1374 O O . ASP A 1 181 ? 18.222 12.554 12.594 1.00 56.84 181 ASP A O 1
ATOM 1378 N N . GLU A 1 182 ? 19.969 11.935 11.345 1.00 58.25 182 GLU A N 1
ATOM 1379 C CA . GLU A 1 182 ? 20.941 12.681 12.148 1.00 58.25 182 GLU A CA 1
ATOM 1380 C C . GLU A 1 182 ? 21.996 13.354 11.262 1.00 58.25 182 GLU A C 1
ATOM 1382 O O . GLU A 1 182 ? 22.992 12.758 10.857 1.00 58.25 182 GLU A O 1
ATOM 1387 N N . ILE A 1 183 ? 21.774 14.631 10.941 1.00 64.12 183 ILE A N 1
ATOM 1388 C CA . ILE A 1 183 ? 22.847 15.501 10.455 1.00 64.12 183 ILE A CA 1
ATOM 1389 C C . ILE A 1 183 ? 23.505 16.078 11.705 1.00 64.12 183 ILE A C 1
ATOM 1391 O O . ILE A 1 183 ? 22.998 17.038 12.288 1.00 64.12 183 ILE A O 1
ATOM 1395 N N . SER A 1 184 ? 24.618 15.487 12.139 1.00 65.50 184 SER A N 1
ATOM 1396 C CA . SER A 1 184 ? 25.454 16.073 13.186 1.00 65.50 184 SER A CA 1
ATOM 1397 C C . SER A 1 184 ? 26.061 17.371 12.651 1.00 65.50 184 SER A C 1
ATOM 1399 O O . SER A 1 184 ? 27.075 17.372 11.954 1.00 65.50 184 SER A O 1
ATOM 1401 N N . LEU A 1 185 ? 25.406 18.496 12.936 1.00 71.25 185 LEU A N 1
ATOM 1402 C CA . LEU A 1 185 ? 25.984 19.813 12.718 1.00 71.25 185 LEU A CA 1
ATOM 1403 C C . LEU A 1 185 ? 27.078 19.997 13.768 1.00 71.25 185 LEU A C 1
ATOM 1405 O O . LEU A 1 185 ? 26.799 20.322 14.920 1.00 71.25 185 LEU A O 1
ATOM 1409 N N . HIS A 1 186 ? 28.324 19.733 13.388 1.00 67.62 186 HIS A N 1
ATOM 1410 C CA . HIS A 1 186 ? 29.460 20.115 14.212 1.00 67.62 186 HIS A CA 1
ATOM 1411 C C . HIS A 1 186 ? 29.458 21.641 14.338 1.00 67.62 186 HIS A C 1
ATOM 1413 O O . HIS A 1 186 ? 29.489 22.333 13.319 1.00 67.62 186 HIS A O 1
ATOM 1419 N N . SER A 1 187 ? 29.386 22.163 15.568 1.00 69.81 187 SER A N 1
ATOM 1420 C CA . SER A 1 187 ? 29.584 23.590 15.823 1.00 69.81 187 SER A CA 1
ATOM 1421 C C . SER A 1 187 ? 30.979 23.974 15.321 1.00 69.81 187 SER A C 1
ATOM 1423 O O . SER A 1 187 ? 31.961 23.492 15.888 1.00 69.81 187 SER A O 1
ATOM 1425 N N . PRO A 1 188 ? 31.103 24.819 14.281 1.00 63.78 188 PRO A N 1
ATOM 1426 C CA . PRO A 1 188 ? 32.405 25.206 13.733 1.00 63.78 188 PRO A CA 1
ATOM 1427 C C . PRO A 1 188 ? 33.252 26.005 14.739 1.00 63.78 188 PRO A C 1
ATOM 1429 O O . PRO A 1 188 ? 34.457 26.132 14.574 1.00 63.78 188 PRO A O 1
ATOM 1432 N N . GLU A 1 189 ? 32.620 26.501 15.802 1.00 64.38 189 GLU A N 1
ATOM 1433 C CA . GLU A 1 189 ? 33.210 27.293 16.883 1.00 64.38 189 GLU A CA 1
ATOM 1434 C C . GLU A 1 189 ? 34.078 26.454 17.837 1.00 64.38 189 GLU A C 1
ATOM 1436 O O . GLU A 1 189 ? 34.891 27.009 18.566 1.00 64.38 189 GLU A O 1
ATOM 1441 N N . ALA A 1 190 ? 33.925 25.122 17.847 1.00 62.12 190 ALA A N 1
ATOM 1442 C CA . ALA A 1 190 ? 34.661 24.250 18.768 1.00 62.12 190 ALA A CA 1
ATOM 1443 C C . ALA A 1 190 ? 36.147 24.082 18.397 1.00 62.12 190 ALA A C 1
ATOM 1445 O O . ALA A 1 190 ? 36.961 23.803 19.275 1.00 62.12 190 ALA A O 1
ATOM 1446 N N . ASP A 1 191 ? 36.491 24.284 17.121 1.00 65.00 191 ASP A N 1
ATOM 1447 C CA . ASP A 1 191 ? 37.857 24.174 16.594 1.00 65.00 191 ASP A CA 1
ATOM 1448 C C . ASP A 1 191 ? 38.431 25.530 16.143 1.00 65.00 191 ASP A C 1
ATOM 1450 O O . ASP A 1 191 ? 39.550 25.586 15.626 1.00 65.00 191 ASP A O 1
ATOM 1454 N N . ASP A 1 192 ? 37.688 26.630 16.323 1.00 73.81 192 ASP A N 1
ATOM 1455 C CA . ASP A 1 192 ? 38.145 27.967 15.949 1.00 73.81 192 ASP A CA 1
ATOM 1456 C C . ASP A 1 192 ? 38.847 28.658 17.137 1.00 73.81 192 ASP A C 1
ATOM 1458 O O . ASP A 1 192 ? 38.184 29.099 18.082 1.00 73.81 192 ASP A O 1
ATOM 1462 N N . PRO A 1 193 ? 40.187 28.810 17.115 1.00 72.50 193 PRO A N 1
ATOM 1463 C CA . PRO A 1 193 ? 40.914 29.493 18.183 1.00 72.50 193 PRO A CA 1
ATOM 1464 C C . PRO A 1 193 ? 40.574 30.988 18.286 1.00 72.50 193 PRO A C 1
ATOM 1466 O O . PRO A 1 193 ? 40.954 31.616 19.272 1.00 72.50 193 PRO A O 1
ATOM 1469 N N . SER A 1 194 ? 39.876 31.572 17.304 1.00 72.31 194 SER A N 1
ATOM 1470 C CA . SER A 1 194 ? 39.408 32.962 17.362 1.00 72.31 194 SER A CA 1
ATOM 1471 C C . SER A 1 194 ? 38.178 33.171 18.256 1.00 72.31 194 SER A C 1
ATOM 1473 O O . SER A 1 194 ? 37.867 34.311 18.587 1.00 72.31 194 SER A O 1
ATOM 1475 N N . TYR A 1 195 ? 37.521 32.093 18.704 1.00 64.19 195 TYR A N 1
ATOM 1476 C CA . TYR A 1 195 ? 36.388 32.125 19.643 1.00 64.19 195 TYR A CA 1
ATOM 1477 C C . TYR A 1 195 ? 36.797 31.963 21.124 1.00 64.19 195 TYR A C 1
ATOM 1479 O O . TYR A 1 195 ? 35.932 31.866 21.992 1.00 64.19 195 TYR A O 1
ATOM 1487 N N . ALA A 1 196 ? 38.100 31.923 21.431 1.00 67.50 196 ALA A N 1
ATOM 1488 C CA . ALA A 1 196 ? 38.634 31.690 22.779 1.00 67.50 196 ALA A CA 1
ATOM 1489 C C . ALA A 1 196 ? 38.845 32.964 23.636 1.00 67.50 196 ALA A C 1
ATOM 1491 O O . ALA A 1 196 ? 39.581 32.899 24.623 1.00 67.50 196 ALA A O 1
ATOM 1492 N N . GLU A 1 197 ? 38.237 34.102 23.275 1.00 57.38 197 GLU A N 1
ATOM 1493 C CA . GLU A 1 197 ? 38.348 35.380 24.015 1.00 57.38 197 GLU A CA 1
ATOM 1494 C C . GLU A 1 197 ? 37.169 35.672 24.956 1.00 57.38 197 GLU A C 1
ATOM 1496 O O . GLU A 1 197 ? 35.998 35.506 24.542 1.00 57.38 197 GLU A O 1
#

Secondary structure (DSSP, 8-state):
------------------------------------------------GGG---SSHHHHHHHHHHHHHHHHHHHHHHHHHHHHHHHHHHHHHHHHHTT--SS---S-SEEEEEETTEEEEEEHHHHHSTTTTTSHHHHHHHHSGGGS-B-TTS-BEE-S-HHHHHHHHHHHHHHHSGGGS------GGGS-GGG--

InterPro domains:
  IPR011333 SKP1/BTB/POZ domain superfamily [G3DSA:3.30.710.10] (102-179)
  IPR011333 SKP1/BTB/POZ domain superfamily [SSF54695] (109-168)

Solvent-accessible surface area (backbone atoms only — not comparable to full-atom values): 12705 Å² total; per-residue (Å²): 134,90,84,90,82,83,89,85,88,84,87,89,85,88,84,90,82,86,89,83,92,88,78,88,86,83,89,86,89,85,91,80,83,88,81,88,86,85,83,72,88,78,68,86,80,71,80,60,54,73,79,62,72,78,86,40,73,74,56,35,51,52,42,43,51,53,34,51,52,52,52,52,50,50,53,52,52,52,50,52,52,52,52,51,51,52,52,53,50,49,51,53,49,54,40,44,75,71,45,30,42,97,64,59,70,75,89,48,71,56,50,65,33,28,27,59,87,43,78,47,76,43,55,41,66,45,34,64,32,85,94,33,39,83,38,70,66,29,43,43,62,39,25,27,44,86,60,38,56,59,47,99,84,69,33,33,42,42,96,43,65,49,70,61,54,50,53,48,50,54,53,38,54,52,72,68,41,87,71,78,84,64,83,82,76,73,66,73,65,80,81,37,80,86,67,77,122

Sequence (197 aa):
MFQRLAMMVSASGGSRRRRSSDRQGGSAPGAAASSPDSSESVAPCEPQLQSLTCGSEEGDLVLKEAAGCIDDLREMAKTAMGEMEQLGEEIKQLFVANGGSLQPRQTEDRLRLNVGGTVMSIPVSALLHPKMKQTYLATLLLHFIDALPKDANQLPFLEMHPAYFRWLRDQLALLESPHLDEISLHSPEADDPSYAE